Protein AF-A0A7Z8E051-F1 (afdb_monomer_lite)

InterPro domains:
  IPR011009 Protein kinase-like domain superfamily [SSF56112] (64-188)
  IPR054466 Kinase OspG, kinase domain [PF22303] (64-194)

Structure (mmCIF, N/CA/C/O backbone):
data_AF-A0A7Z8E051-F1
#
_entry.id   AF-A0A7Z8E051-F1
#
loop_
_atom_site.group_PDB
_atom_site.id
_atom_site.type_symbol
_atom_site.label_atom_id
_atom_site.label_alt_id
_atom_site.label_comp_id
_atom_site.label_asym_id
_atom_site.label_entity_id
_atom_site.label_seq_id
_atom_site.pdbx_PDB_ins_code
_atom_site.Cartn_x
_atom_site.Cartn_y
_atom_site.Cartn_z
_atom_site.occupancy
_atom_site.B_iso_or_equiv
_atom_site.auth_seq_id
_atom_site.auth_comp_id
_atom_site.auth_asym_id
_atom_site.auth_atom_id
_atom_site.pdbx_PDB_model_num
ATOM 1 N N . MET A 1 1 ? -39.087 7.980 -40.394 1.00 33.78 1 MET A N 1
ATOM 2 C CA . MET A 1 1 ? -40.072 6.931 -40.751 1.00 33.78 1 MET A CA 1
ATOM 3 C C . MET A 1 1 ? -39.734 5.679 -39.952 1.00 33.78 1 MET A C 1
ATOM 5 O O . MET A 1 1 ? -38.555 5.475 -39.698 1.00 33.78 1 MET A O 1
ATOM 9 N N . LEU A 1 2 ? -40.728 4.878 -39.557 1.00 32.09 2 LEU A N 1
ATOM 10 C CA . LEU A 1 2 ? -40.540 3.479 -39.127 1.00 32.09 2 LEU A CA 1
ATOM 11 C C . LEU A 1 2 ? -40.801 2.551 -40.331 1.00 32.09 2 LEU A C 1
ATOM 13 O O . LEU A 1 2 ? -41.377 3.022 -41.318 1.00 32.09 2 LEU A O 1
ATOM 17 N N . PRO A 1 3 ? -40.325 1.293 -40.301 1.00 40.03 3 PRO A N 1
ATOM 18 C CA . PRO A 1 3 ? -41.137 0.148 -39.824 1.00 40.03 3 PRO A CA 1
ATOM 19 C C . PRO A 1 3 ? -40.432 -0.621 -38.667 1.00 40.03 3 PRO A C 1
ATOM 21 O O . PRO A 1 3 ? -39.239 -0.411 -38.481 1.00 40.03 3 PRO A O 1
ATOM 24 N N . VAL A 1 4 ? -41.015 -1.415 -37.745 1.00 33.06 4 VAL A N 1
ATOM 25 C CA . VAL A 1 4 ? -42.114 -2.432 -37.697 1.00 33.06 4 VAL A CA 1
ATOM 26 C C . VAL A 1 4 ? -41.888 -3.669 -38.589 1.00 33.06 4 VAL A C 1
ATOM 28 O O . VAL A 1 4 ? -41.557 -3.507 -39.750 1.00 33.06 4 VAL A O 1
ATOM 31 N N . SER A 1 5 ? -42.069 -4.941 -38.214 1.00 33.56 5 SER A N 1
ATOM 32 C CA . SER A 1 5 ? -42.246 -5.689 -36.943 1.00 33.56 5 SER A CA 1
ATOM 33 C C . SER A 1 5 ? -41.833 -7.172 -37.262 1.00 33.56 5 SER A C 1
ATOM 35 O O . SER A 1 5 ? -41.229 -7.385 -38.310 1.00 33.56 5 SER A O 1
ATOM 37 N N . SER A 1 6 ? -42.005 -8.263 -36.495 1.00 32.22 6 SER A N 1
ATOM 38 C CA . SER A 1 6 ? -42.934 -8.614 -35.407 1.00 32.22 6 SER A CA 1
ATOM 39 C C . SER A 1 6 ? -42.402 -9.730 -34.484 1.00 32.22 6 SER A C 1
ATOM 41 O O . SER A 1 6 ? -41.475 -10.464 -34.808 1.00 32.22 6 SER A O 1
ATOM 43 N N . SER A 1 7 ? -43.079 -9.873 -33.347 1.00 31.14 7 SER A N 1
ATOM 44 C CA . SER A 1 7 ? -43.037 -10.935 -32.330 1.00 31.14 7 SER A CA 1
ATOM 45 C C . SER A 1 7 ? -43.571 -12.317 -32.752 1.00 31.14 7 SER A C 1
ATOM 47 O O . SER A 1 7 ? -44.500 -12.389 -33.555 1.00 31.14 7 SER A O 1
ATOM 49 N N . ALA A 1 8 ? -43.159 -13.374 -32.036 1.00 31.61 8 ALA A N 1
ATOM 50 C CA . ALA A 1 8 ? -43.989 -14.556 -31.751 1.00 31.61 8 ALA A CA 1
ATOM 51 C C . ALA A 1 8 ? -43.594 -15.207 -30.405 1.00 31.61 8 ALA A C 1
ATOM 53 O O . ALA A 1 8 ? -42.419 -15.223 -30.043 1.00 31.61 8 ALA A O 1
ATOM 54 N N . SER A 1 9 ? -44.565 -15.757 -29.669 1.00 32.09 9 SER A N 1
ATOM 55 C CA . SER A 1 9 ? -44.378 -16.460 -28.385 1.00 32.09 9 SER A CA 1
ATOM 56 C C . SER A 1 9 ? -45.093 -17.811 -28.411 1.00 32.09 9 SER A C 1
ATOM 58 O O . SER A 1 9 ? -46.068 -17.947 -29.144 1.00 32.09 9 SER A O 1
ATOM 60 N N . ASN A 1 10 ? -44.687 -18.773 -27.571 1.00 31.39 10 ASN A N 1
ATOM 61 C CA . ASN A 1 10 ? -45.589 -19.834 -27.101 1.00 31.39 10 ASN A CA 1
ATOM 62 C C . ASN A 1 10 ? -45.082 -20.538 -25.829 1.00 31.39 10 ASN A C 1
ATOM 64 O O . ASN A 1 10 ? -43.916 -20.908 -25.736 1.00 31.39 10 ASN A O 1
ATOM 68 N N . ASN A 1 11 ? -45.999 -20.760 -24.884 1.00 32.50 11 ASN A N 1
ATOM 69 C CA . ASN A 1 11 ? -45.881 -21.731 -23.787 1.00 32.50 11 ASN A CA 1
ATOM 70 C C . ASN A 1 11 ? -46.582 -23.036 -24.196 1.00 32.50 11 ASN A C 1
ATOM 72 O O . ASN A 1 11 ? -47.501 -22.976 -25.008 1.00 32.50 11 ASN A O 1
ATOM 76 N N . LEU A 1 12 ? -46.251 -24.172 -23.565 1.00 31.97 12 LEU A N 1
ATOM 77 C CA . LEU A 1 12 ? -47.189 -25.283 -23.307 1.00 31.97 12 LEU A CA 1
ATOM 78 C C . LEU A 1 12 ? -46.615 -26.286 -22.278 1.00 31.97 12 LEU A C 1
ATOM 80 O O . LEU A 1 12 ? -45.440 -26.216 -21.927 1.00 31.97 12 LEU A O 1
ATOM 84 N N . ASN A 1 13 ? -47.470 -27.162 -21.737 1.00 30.75 13 ASN A N 1
ATOM 85 C CA . ASN A 1 13 ? -47.263 -27.860 -20.456 1.00 30.75 13 ASN A CA 1
ATOM 86 C C . ASN A 1 13 ? -46.803 -29.334 -20.543 1.00 30.75 13 ASN A C 1
ATOM 88 O O . ASN A 1 13 ? -46.948 -30.001 -21.564 1.00 30.75 13 ASN A O 1
ATOM 92 N N . HIS A 1 14 ? -46.338 -29.845 -19.393 1.00 30.88 14 HIS A N 1
ATOM 93 C CA . HIS A 1 14 ? -46.171 -31.270 -19.051 1.00 30.88 14 HIS A CA 1
ATOM 94 C C . HIS A 1 14 ? -47.398 -32.151 -19.380 1.00 30.88 14 HIS A C 1
ATOM 96 O O . HIS A 1 14 ? -48.533 -31.670 -19.376 1.00 30.88 14 HIS A O 1
ATOM 102 N N . PRO A 1 15 ? -47.194 -33.480 -19.508 1.00 37.09 15 PRO A N 1
ATOM 103 C CA . PRO A 1 15 ? -47.619 -34.343 -18.392 1.00 37.09 15 PRO A CA 1
ATOM 104 C C . PRO A 1 15 ? -46.607 -35.434 -17.964 1.00 37.09 15 PRO A C 1
ATOM 106 O O . PRO A 1 15 ? -45.531 -35.604 -18.531 1.00 37.09 15 PRO A O 1
ATOM 109 N N . ILE A 1 16 ? -46.977 -36.147 -16.895 1.00 30.23 16 ILE A N 1
ATOM 110 C CA . ILE A 1 16 ? -46.209 -37.163 -16.148 1.00 30.23 16 ILE A CA 1
ATOM 111 C C . ILE A 1 16 ? -46.446 -38.574 -16.716 1.00 30.23 16 ILE A C 1
ATOM 113 O O . ILE A 1 16 ? -47.547 -38.866 -17.180 1.00 30.23 16 ILE A O 1
ATOM 117 N N . HIS A 1 17 ? -45.498 -39.503 -16.529 1.00 32.81 17 HIS A N 1
ATOM 118 C CA . HIS A 1 17 ? -45.837 -40.930 -16.423 1.00 32.81 17 HIS A CA 1
ATOM 119 C C . HIS A 1 17 ? -45.072 -41.643 -15.296 1.00 32.81 17 HIS A C 1
ATOM 121 O O . HIS A 1 17 ? -43.985 -41.220 -14.906 1.00 32.81 17 HIS A O 1
ATOM 127 N N . LYS A 1 18 ? -45.665 -42.706 -14.735 1.00 29.44 18 LYS A N 1
ATOM 128 C CA . LYS A 1 18 ? -45.155 -43.441 -13.561 1.00 29.44 18 LYS A CA 1
ATOM 129 C C . LYS A 1 18 ? -44.743 -44.881 -13.897 1.00 29.44 18 LYS A C 1
ATOM 131 O O . LYS A 1 18 ? -45.344 -45.501 -14.766 1.00 29.44 18 LYS A O 1
ATOM 136 N N . SER A 1 19 ? -43.798 -45.388 -13.093 1.00 28.81 19 SER A N 1
ATOM 137 C CA . SER A 1 19 ? -43.670 -46.767 -12.572 1.00 28.81 19 SER A CA 1
ATOM 138 C C . SER A 1 19 ? -43.784 -47.980 -13.510 1.00 28.81 19 SER A C 1
ATOM 140 O O . SER A 1 19 ? -44.852 -48.245 -14.058 1.00 28.81 19 SER A O 1
ATOM 142 N N . ASN A 1 20 ? -42.813 -48.898 -13.403 1.00 29.80 20 ASN A N 1
ATOM 143 C CA . ASN A 1 20 ? -43.142 -50.205 -12.815 1.00 29.80 20 ASN A CA 1
ATOM 144 C C . ASN A 1 20 ? -41.935 -50.952 -12.222 1.00 29.80 20 ASN A C 1
ATOM 146 O O . ASN A 1 20 ? -40.801 -50.759 -12.649 1.00 29.80 20 ASN A O 1
ATOM 150 N N . THR A 1 21 ? -42.211 -51.827 -11.254 1.00 29.17 21 THR A N 1
ATOM 151 C CA . THR A 1 21 ? -41.221 -52.654 -10.541 1.00 29.17 21 THR A CA 1
ATOM 152 C C . THR A 1 21 ? -41.407 -54.122 -10.922 1.00 29.17 21 THR A C 1
ATOM 154 O O . THR A 1 21 ? -42.538 -54.605 -10.924 1.00 29.17 21 THR A O 1
ATOM 157 N N . ARG A 1 22 ? -40.322 -54.875 -11.149 1.00 31.80 22 ARG A N 1
ATOM 158 C CA . ARG A 1 22 ? -40.333 -56.344 -11.034 1.00 31.80 22 ARG A CA 1
ATOM 159 C C . ARG A 1 22 ? -39.062 -56.860 -10.369 1.00 31.80 22 ARG A C 1
ATOM 161 O O . ARG A 1 22 ? -37.963 -56.436 -10.706 1.00 31.80 22 ARG A O 1
ATOM 168 N N . GLN A 1 23 ? -39.244 -57.785 -9.433 1.00 29.88 23 GLN A N 1
ATOM 169 C CA . GLN A 1 23 ? -38.174 -58.593 -8.852 1.00 29.88 23 GLN A CA 1
ATOM 170 C C . GLN A 1 23 ? -37.901 -59.810 -9.745 1.00 29.88 23 GLN A C 1
ATOM 172 O O . GLN A 1 23 ? -38.801 -60.306 -10.422 1.00 29.88 23 GLN A O 1
ATOM 177 N N . GLY A 1 24 ? -36.676 -60.324 -9.681 1.00 30.27 24 GLY A N 1
ATO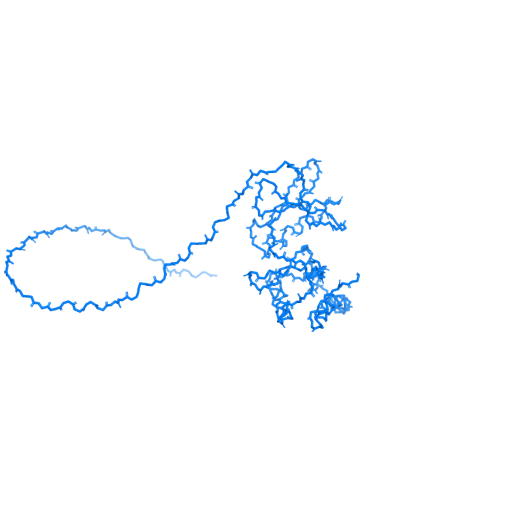M 178 C CA . GLY A 1 24 ? -36.292 -61.632 -10.198 1.00 30.27 24 GLY A CA 1
ATOM 179 C C . GLY A 1 24 ? -35.158 -62.178 -9.337 1.00 30.27 24 GLY A C 1
ATOM 180 O O . GLY A 1 24 ? -34.200 -61.461 -9.065 1.00 30.27 24 GLY A O 1
ATOM 181 N N . VAL A 1 25 ? -35.294 -63.415 -8.865 1.00 28.94 25 VAL A N 1
ATOM 182 C CA . VAL A 1 25 ? -34.316 -64.100 -8.009 1.00 28.94 25 VAL A CA 1
ATOM 183 C C . VAL A 1 25 ? -34.151 -65.514 -8.543 1.00 28.94 25 VAL A C 1
ATOM 185 O O . VAL A 1 25 ? -35.166 -66.176 -8.741 1.00 28.94 25 VAL A O 1
ATOM 188 N N . LEU A 1 26 ? -32.906 -65.966 -8.735 1.00 29.23 26 LEU A N 1
ATOM 189 C CA . LEU A 1 26 ? -32.418 -67.307 -8.374 1.00 29.23 26 LEU A CA 1
ATOM 190 C C . LEU A 1 26 ? -30.904 -67.448 -8.646 1.00 29.23 26 LEU A C 1
ATOM 192 O O . LEU A 1 26 ? -30.269 -66.541 -9.179 1.00 29.23 26 LEU A O 1
ATOM 196 N N . GLN A 1 27 ? -30.343 -68.555 -8.158 1.00 27.19 27 GLN A N 1
ATOM 197 C CA . GLN A 1 27 ? -28.912 -68.898 -8.068 1.00 27.19 27 GLN A CA 1
ATOM 198 C C . GLN A 1 27 ? -28.336 -69.337 -9.453 1.00 27.19 27 GLN A C 1
ATOM 200 O O . GLN A 1 27 ? -29.088 -69.397 -10.420 1.00 27.19 27 GLN A O 1
ATOM 205 N N . ALA A 1 28 ? -27.045 -69.649 -9.658 1.00 29.27 28 ALA A N 1
ATOM 206 C CA . ALA A 1 28 ? -25.981 -70.021 -8.715 1.00 29.27 28 ALA A CA 1
ATOM 207 C C . ALA A 1 28 ? -24.545 -69.755 -9.240 1.00 29.27 28 ALA A C 1
ATOM 209 O O . ALA A 1 28 ? -24.353 -69.597 -10.438 1.00 29.27 28 ALA A O 1
ATOM 210 N N . GLU A 1 29 ? -23.589 -69.788 -8.298 1.00 27.47 29 GLU A N 1
ATOM 211 C CA . GLU A 1 29 ? -22.162 -70.194 -8.376 1.00 27.47 29 GLU A CA 1
ATOM 212 C C . GLU A 1 29 ? -21.203 -69.688 -9.483 1.00 27.47 29 GLU A C 1
ATOM 214 O O . GLU A 1 29 ? -21.522 -69.567 -10.660 1.00 27.47 29 GLU A O 1
ATOM 219 N N . GLY A 1 30 ? -19.941 -69.450 -9.083 1.00 30.61 30 GLY A N 1
ATOM 220 C CA . GLY A 1 30 ? -18.855 -69.068 -9.995 1.00 30.61 30 GLY A CA 1
ATOM 221 C C . GLY A 1 30 ? -17.693 -68.325 -9.325 1.00 30.61 30 GLY A C 1
ATOM 222 O O . GLY A 1 30 ? -17.468 -67.150 -9.614 1.00 30.61 30 GLY A O 1
ATOM 223 N N . GLU A 1 31 ? -16.934 -68.978 -8.440 1.00 40.56 31 GLU A N 1
ATOM 224 C CA . GLU A 1 31 ? -15.737 -68.371 -7.834 1.00 40.56 31 GLU A CA 1
ATOM 225 C C . GLU A 1 31 ? -14.614 -68.153 -8.865 1.00 40.56 31 GLU A C 1
ATOM 227 O O . GLU A 1 31 ? -13.980 -69.110 -9.313 1.00 40.56 31 GLU A O 1
ATOM 232 N N . LYS A 1 32 ? -14.305 -66.891 -9.200 1.00 36.97 32 LYS A N 1
ATOM 233 C CA . LYS A 1 32 ? -13.028 -66.495 -9.826 1.00 36.97 32 LYS A CA 1
ATOM 234 C C . LYS A 1 32 ? -12.488 -65.186 -9.244 1.00 36.97 32 LYS A C 1
ATOM 236 O O . LYS A 1 32 ? -13.234 -64.345 -8.749 1.00 36.97 32 LYS A O 1
ATOM 241 N N . ALA A 1 33 ? -11.160 -65.068 -9.266 1.00 33.16 33 ALA A N 1
ATOM 242 C CA . ALA A 1 33 ? -10.381 -64.109 -8.487 1.00 33.16 33 ALA A CA 1
ATOM 243 C C . ALA A 1 33 ? -10.771 -62.632 -8.692 1.00 33.16 33 ALA A C 1
ATOM 245 O O . ALA A 1 33 ? -10.882 -62.144 -9.817 1.00 33.16 33 ALA A O 1
ATOM 246 N N . ARG A 1 34 ? -10.876 -61.891 -7.580 1.00 30.52 34 ARG A N 1
ATOM 247 C CA . ARG A 1 34 ? -11.001 -60.428 -7.572 1.00 30.52 34 ARG A CA 1
ATOM 248 C C . ARG A 1 34 ? -9.624 -59.761 -7.607 1.00 30.52 34 ARG A C 1
ATOM 250 O O . ARG A 1 34 ? -9.082 -59.415 -6.560 1.00 30.52 34 ARG A O 1
ATOM 257 N N . THR A 1 35 ? -9.095 -59.503 -8.799 1.00 31.69 35 THR A N 1
ATOM 258 C CA . THR A 1 35 ? -8.025 -58.505 -8.963 1.00 31.69 35 THR A CA 1
ATOM 259 C C . THR A 1 35 ? -8.656 -57.115 -8.969 1.00 31.69 35 THR A C 1
ATOM 261 O O . THR A 1 35 ? -9.073 -56.621 -10.014 1.00 31.69 35 THR A O 1
ATOM 264 N N . ILE A 1 36 ? -8.771 -56.491 -7.795 1.00 32.78 36 ILE A N 1
ATOM 265 C CA . ILE A 1 36 ? -9.168 -55.082 -7.698 1.00 32.78 36 ILE A CA 1
ATOM 266 C C . ILE A 1 36 ? -7.919 -54.237 -7.954 1.00 32.78 36 ILE A C 1
ATOM 268 O O . ILE A 1 36 ? -6.993 -54.227 -7.147 1.00 32.78 36 ILE A O 1
ATOM 272 N N . VAL A 1 37 ? -7.901 -53.529 -9.082 1.00 34.12 37 VAL A N 1
ATOM 273 C CA . VAL A 1 37 ? -6.969 -52.416 -9.291 1.00 34.12 37 VAL A CA 1
ATOM 274 C C . VAL A 1 37 ? -7.324 -51.287 -8.327 1.00 34.12 37 VAL A C 1
ATOM 276 O O . VAL A 1 37 ? -8.466 -50.826 -8.3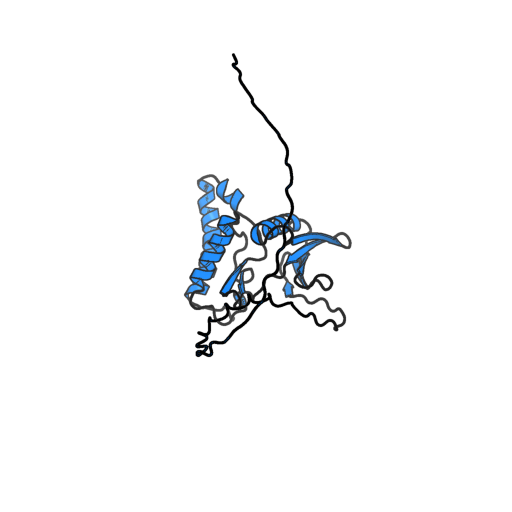00 1.00 34.12 37 VAL A O 1
ATOM 279 N N . ASN A 1 38 ? -6.345 -50.828 -7.547 1.00 33.75 38 ASN A N 1
ATOM 280 C CA . ASN A 1 38 ? -6.491 -49.593 -6.787 1.00 33.75 38 ASN A CA 1
ATOM 281 C C . ASN A 1 38 ? -6.637 -48.437 -7.782 1.00 33.75 38 ASN A C 1
ATOM 283 O O . ASN A 1 38 ? -5.718 -48.156 -8.546 1.00 33.75 38 ASN A O 1
ATOM 287 N N . VAL A 1 39 ? -7.795 -47.779 -7.772 1.00 34.00 39 VAL A N 1
ATOM 288 C CA . VAL A 1 39 ? -7.965 -46.471 -8.406 1.00 34.00 39 VAL A CA 1
ATOM 289 C C . VAL A 1 39 ? -7.627 -45.436 -7.345 1.00 34.00 39 VAL A C 1
ATOM 291 O O . VAL A 1 39 ? -8.322 -45.354 -6.329 1.00 34.00 39 VAL A O 1
ATOM 294 N N . ASP A 1 40 ? -6.553 -44.679 -7.558 1.00 34.97 40 ASP A N 1
ATOM 295 C CA . ASP A 1 40 ? -6.109 -43.668 -6.604 1.00 34.97 40 ASP A CA 1
ATOM 296 C C . ASP A 1 40 ? -7.208 -42.630 -6.356 1.00 34.97 40 ASP A C 1
ATOM 298 O O . ASP A 1 40 ? -7.739 -41.994 -7.272 1.00 34.97 40 ASP A O 1
ATOM 302 N N . VAL A 1 41 ? -7.576 -42.473 -5.084 1.00 39.66 41 VAL A N 1
ATOM 303 C CA . VAL A 1 41 ? -8.622 -41.538 -4.673 1.00 39.66 41 VAL A CA 1
ATOM 304 C C . VAL A 1 41 ? -8.089 -40.120 -4.836 1.00 39.66 41 VAL A C 1
ATOM 306 O O . VAL A 1 41 ? -7.161 -39.719 -4.134 1.00 39.66 41 VAL A O 1
ATOM 309 N N . ALA A 1 42 ? -8.705 -39.359 -5.744 1.00 38.75 42 ALA A N 1
ATOM 310 C CA . ALA A 1 42 ? -8.352 -37.968 -6.007 1.00 38.75 42 ALA A CA 1
ATOM 311 C C . ALA A 1 42 ? -8.245 -37.152 -4.699 1.00 38.75 42 ALA A C 1
ATOM 313 O O . ALA A 1 42 ? -9.082 -37.318 -3.799 1.00 38.75 42 ALA A O 1
ATOM 314 N N . PRO A 1 43 ? -7.235 -36.270 -4.567 1.00 38.78 43 PRO A N 1
ATOM 315 C CA . PRO A 1 43 ? -6.970 -35.570 -3.318 1.00 38.78 43 PRO A CA 1
ATOM 316 C C . PRO A 1 43 ? -8.179 -34.726 -2.908 1.00 38.78 43 PRO A C 1
ATOM 318 O O . PRO A 1 43 ? -8.671 -33.891 -3.670 1.00 38.78 43 PRO A O 1
ATOM 321 N N . LYS A 1 44 ? -8.658 -34.939 -1.677 1.00 41.81 44 LYS A N 1
ATOM 322 C CA . LYS A 1 44 ? -9.736 -34.134 -1.089 1.00 41.81 44 LYS A CA 1
ATOM 323 C C . LYS A 1 44 ? -9.323 -32.665 -1.121 1.00 41.81 44 LYS A C 1
ATOM 325 O O . LYS A 1 44 ? -8.274 -32.322 -0.584 1.00 41.81 44 LYS A O 1
ATOM 330 N N . ALA A 1 45 ? -10.167 -31.809 -1.696 1.00 37.38 45 ALA A N 1
ATOM 331 C CA . ALA A 1 45 ? -9.932 -30.370 -1.715 1.00 37.38 45 ALA A CA 1
ATOM 332 C C . ALA A 1 45 ? -9.670 -29.856 -0.288 1.00 37.38 45 ALA A C 1
ATOM 334 O O . ALA A 1 45 ? -10.514 -30.011 0.603 1.00 37.38 45 ALA A O 1
ATOM 335 N N . ASN A 1 46 ? -8.487 -29.275 -0.074 1.00 39.31 46 ASN A N 1
ATOM 336 C CA . ASN A 1 46 ? -8.063 -28.803 1.238 1.00 39.31 46 ASN A CA 1
ATOM 337 C C . ASN A 1 46 ? -9.040 -27.736 1.744 1.00 39.31 46 ASN A C 1
ATOM 339 O O . ASN A 1 46 ? -9.220 -26.689 1.120 1.00 39.31 46 ASN A O 1
ATOM 343 N N . LYS A 1 47 ? -9.671 -27.990 2.897 1.00 48.47 47 LYS A N 1
ATOM 344 C CA . LYS A 1 47 ? -10.458 -26.960 3.580 1.00 48.47 47 LYS A CA 1
ATOM 345 C C . LYS A 1 47 ? -9.507 -25.830 3.971 1.00 48.47 47 LYS A C 1
ATOM 347 O O . LYS A 1 47 ? -8.525 -26.088 4.663 1.00 48.47 47 LYS A O 1
ATOM 352 N N . ARG A 1 48 ? -9.811 -24.602 3.533 1.00 45.34 48 ARG A N 1
ATOM 353 C CA . ARG A 1 48 ? -9.052 -23.393 3.894 1.00 45.34 48 ARG A CA 1
ATOM 354 C C . ARG A 1 48 ? -8.844 -23.350 5.419 1.00 45.34 48 ARG A C 1
ATOM 356 O O . ARG A 1 48 ? -9.802 -23.652 6.143 1.00 45.34 48 ARG A O 1
ATOM 363 N N . PRO A 1 49 ? -7.642 -22.999 5.914 1.00 36.12 49 PRO A N 1
ATOM 364 C CA . PRO A 1 49 ? -7.386 -22.940 7.346 1.00 36.12 49 PRO A CA 1
ATOM 365 C C . PRO A 1 49 ? -8.342 -21.938 8.000 1.00 36.12 49 PRO A C 1
ATOM 367 O O . PRO A 1 49 ? -8.483 -20.805 7.546 1.00 36.12 49 PRO A O 1
ATOM 370 N N . ARG A 1 50 ? -9.023 -22.365 9.067 1.00 40.38 50 ARG A N 1
ATOM 371 C CA . ARG A 1 50 ? -9.797 -21.458 9.918 1.00 40.38 50 ARG A CA 1
ATOM 372 C C . ARG A 1 50 ? -8.867 -20.898 10.984 1.00 40.38 50 ARG A C 1
ATOM 374 O O . ARG A 1 50 ? -8.346 -21.666 11.789 1.00 40.38 50 ARG A O 1
ATOM 381 N N . LEU A 1 51 ? -8.696 -19.579 10.989 1.00 34.66 51 LEU A N 1
ATOM 382 C CA . LEU A 1 51 ? -8.029 -18.853 12.067 1.00 34.66 51 LEU A CA 1
ATOM 383 C C . LEU A 1 51 ? -8.746 -19.147 13.392 1.00 34.66 51 LEU A C 1
ATOM 385 O O . LEU A 1 51 ? -9.919 -18.814 13.562 1.00 34.66 51 LEU A O 1
ATOM 389 N N . LEU A 1 52 ? -8.043 -19.797 14.319 1.00 38.09 52 LEU A N 1
ATOM 390 C CA . LEU A 1 52 ? -8.497 -19.983 15.694 1.00 38.09 52 LEU A CA 1
ATOM 391 C C . LEU A 1 52 ? -7.987 -18.805 16.521 1.00 38.09 52 LEU A C 1
ATOM 393 O O . LEU A 1 52 ? -6.818 -18.766 16.901 1.00 38.09 52 LEU A O 1
ATOM 397 N N . LEU A 1 53 ? -8.864 -17.837 16.782 1.00 36.62 53 LEU A N 1
ATOM 398 C CA . LEU A 1 53 ? -8.555 -16.744 17.695 1.00 36.62 53 LEU A CA 1
ATOM 399 C C . LEU A 1 53 ? -8.456 -17.244 19.140 1.00 36.62 53 LEU A C 1
ATOM 401 O O . LEU A 1 53 ? -9.330 -17.964 19.619 1.00 36.62 53 LEU A O 1
ATOM 405 N N . ASN A 1 54 ? -7.424 -16.785 19.847 1.00 36.12 54 ASN A N 1
ATOM 406 C CA . ASN A 1 54 ? -7.256 -16.994 21.280 1.00 36.12 54 ASN A CA 1
ATOM 407 C C . ASN A 1 54 ? -7.449 -15.655 22.015 1.00 36.12 54 ASN A C 1
ATOM 409 O O . ASN A 1 54 ? -6.580 -14.785 21.959 1.00 36.12 54 ASN A O 1
ATOM 413 N N . LEU A 1 55 ? -8.605 -15.465 22.659 1.00 44.66 55 LEU A N 1
ATOM 414 C CA . LEU A 1 55 ? -8.952 -14.227 23.366 1.00 44.66 55 LEU A CA 1
ATOM 415 C C . LEU A 1 55 ? -8.594 -14.315 24.856 1.00 44.66 55 LEU A C 1
ATOM 417 O O . LEU A 1 55 ? -9.402 -14.789 25.651 1.00 44.66 55 LEU A O 1
ATOM 421 N N . SER A 1 56 ? -7.452 -13.744 25.252 1.00 41.88 56 SER A N 1
ATOM 422 C CA . SER A 1 56 ? -7.290 -13.168 26.600 1.00 41.88 56 SER A CA 1
ATOM 423 C C . SER A 1 56 ? -6.054 -12.263 26.725 1.00 41.88 56 SER A C 1
ATOM 425 O O . SER A 1 56 ? -4.956 -12.738 27.008 1.00 41.88 56 SER A O 1
ATOM 427 N N . ALA A 1 57 ? -6.238 -10.946 26.585 1.00 40.66 57 ALA A N 1
ATOM 428 C CA . ALA A 1 57 ? -5.312 -9.926 27.092 1.00 40.66 57 ALA A CA 1
ATOM 429 C C . ALA A 1 57 ? -6.048 -8.587 27.279 1.00 40.66 57 ALA A C 1
ATOM 431 O O . ALA A 1 57 ? -6.860 -8.200 26.440 1.00 40.66 57 ALA A O 1
ATOM 432 N N . ALA A 1 58 ? -5.773 -7.866 28.369 1.00 41.47 58 ALA A N 1
ATOM 433 C CA . ALA A 1 58 ? -6.491 -6.637 28.706 1.00 41.47 58 ALA A CA 1
ATOM 434 C C . ALA A 1 58 ? -6.000 -5.412 27.905 1.00 41.47 58 ALA A C 1
ATOM 436 O O . ALA A 1 58 ? -5.126 -4.663 28.337 1.00 41.47 58 ALA A O 1
ATOM 437 N N . SER A 1 59 ? -6.627 -5.195 26.750 1.00 46.53 59 SER A N 1
ATOM 438 C CA . SER A 1 59 ? -7.039 -3.886 26.215 1.00 46.53 59 SER A CA 1
ATOM 439 C C . SER A 1 59 ? -6.031 -2.738 26.039 1.00 46.53 59 SER A C 1
ATOM 441 O O . SER A 1 59 ? -6.475 -1.633 25.714 1.00 46.53 59 SER A O 1
ATOM 443 N N . ARG A 1 60 ? -4.708 -2.948 26.095 1.00 55.91 60 ARG A N 1
ATOM 444 C CA . ARG A 1 60 ? -3.777 -2.008 25.434 1.00 55.91 60 ARG A CA 1
ATOM 445 C C . ARG A 1 60 ? -4.123 -1.937 23.944 1.00 55.91 60 ARG A C 1
ATOM 447 O O . ARG A 1 60 ? -4.449 -2.954 23.334 1.00 55.91 60 ARG A O 1
ATOM 454 N N . GLU A 1 61 ? -4.141 -0.740 23.366 1.00 66.81 61 GLU A N 1
ATOM 455 C CA . GLU A 1 61 ? -4.219 -0.603 21.909 1.00 66.81 61 GLU A CA 1
ATOM 456 C C . GLU A 1 61 ? -2.877 -1.012 21.308 1.00 66.81 61 GLU A C 1
ATOM 458 O O . GLU A 1 61 ? -1.825 -0.554 21.750 1.00 66.81 61 GLU A O 1
ATOM 463 N N . ILE A 1 62 ? -2.917 -1.931 20.345 1.00 80.50 62 ILE A N 1
ATOM 464 C CA . ILE A 1 62 ? -1.722 -2.409 19.656 1.00 80.50 62 ILE A CA 1
ATOM 465 C C . ILE A 1 62 ? -1.544 -1.503 18.443 1.00 80.50 62 ILE A C 1
ATOM 467 O O . ILE A 1 62 ? -2.158 -1.745 17.403 1.00 80.50 62 ILE A O 1
ATOM 471 N N . SER A 1 63 ? -0.756 -0.439 18.607 1.00 85.94 63 SER A N 1
ATOM 472 C CA . SER A 1 63 ? -0.232 0.318 17.468 1.00 85.94 63 SER A CA 1
ATOM 473 C C . SER A 1 63 ? 0.678 -0.594 16.642 1.00 85.94 63 SER A C 1
ATOM 475 O O . SER A 1 63 ? 1.446 -1.386 17.196 1.00 85.94 63 SER A O 1
ATOM 477 N N . ILE A 1 64 ? 0.548 -0.506 15.322 1.00 85.56 64 ILE A N 1
ATOM 478 C CA . ILE A 1 64 ? 1.345 -1.247 14.333 1.00 85.56 64 ILE A CA 1
ATOM 479 C C . ILE A 1 64 ? 2.109 -0.313 13.382 1.00 85.56 64 ILE A C 1
ATOM 481 O O . ILE A 1 64 ? 3.101 -0.724 12.778 1.00 85.56 64 ILE A O 1
ATOM 485 N N . GLY A 1 65 ? 1.674 0.945 13.295 1.00 81.69 65 GLY A N 1
ATOM 486 C CA . GLY A 1 65 ? 2.283 2.015 12.516 1.00 81.69 65 GLY A CA 1
ATOM 487 C C . GLY A 1 65 ? 1.931 3.383 13.103 1.00 81.69 65 GLY A C 1
ATOM 488 O O . GLY A 1 65 ? 0.957 3.520 13.845 1.00 81.69 65 GLY A O 1
ATOM 489 N N . SER A 1 66 ? 2.753 4.373 12.777 1.00 82.56 66 SER A N 1
ATOM 490 C CA . SER A 1 66 ? 2.612 5.784 13.139 1.00 82.56 66 SER A CA 1
ATOM 491 C C . SER A 1 66 ? 3.329 6.587 12.055 1.00 82.56 66 SER A C 1
ATOM 493 O O . SER A 1 66 ? 4.438 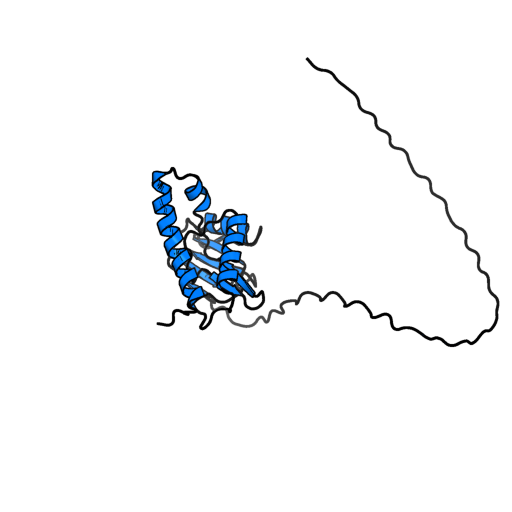6.211 11.665 1.00 82.56 66 SER A O 1
ATOM 495 N N . GLY A 1 67 ? 2.681 7.623 11.531 1.00 80.00 67 GLY A N 1
ATOM 496 C CA . GLY A 1 67 ? 3.171 8.457 10.436 1.00 80.00 67 GLY A CA 1
ATOM 497 C C . GLY A 1 67 ? 2.747 9.915 10.612 1.00 80.00 67 GLY A C 1
ATOM 498 O O . GLY A 1 67 ? 2.231 10.290 11.663 1.00 80.00 67 GLY A O 1
ATOM 499 N N . LEU A 1 68 ? 2.972 10.743 9.588 1.00 78.31 68 LEU A N 1
ATOM 500 C CA . LEU A 1 68 ? 2.629 12.171 9.639 1.00 78.31 68 LEU A CA 1
ATOM 501 C C . LEU A 1 68 ? 1.112 12.408 9.647 1.00 78.31 68 LEU A C 1
ATOM 503 O O . LEU A 1 68 ? 0.636 13.234 10.418 1.00 78.31 68 LEU A O 1
ATOM 507 N N . GLU A 1 69 ? 0.362 11.644 8.849 1.00 82.38 69 GLU A N 1
ATOM 508 C CA . GLU A 1 69 ? -1.090 11.821 8.729 1.00 82.38 69 GLU A CA 1
ATOM 509 C C . GLU A 1 69 ? -1.895 11.080 9.802 1.00 82.38 69 GLU A C 1
ATOM 511 O O . GLU A 1 69 ? -3.068 11.391 10.010 1.00 82.38 69 GLU A O 1
ATOM 516 N N . GLY A 1 70 ? -1.309 10.100 10.505 1.00 85.75 70 GLY A N 1
ATOM 517 C CA . GLY A 1 70 ? -2.039 9.334 11.514 1.00 85.75 70 GLY A CA 1
ATOM 518 C C . GLY A 1 70 ? -1.325 8.132 12.131 1.00 85.75 70 GLY A C 1
ATOM 519 O O . GLY A 1 70 ? -0.231 7.729 11.737 1.00 85.75 70 GLY A O 1
ATOM 520 N N . ASP A 1 71 ? -2.007 7.523 13.101 1.00 91.12 71 ASP A N 1
ATOM 521 C CA . ASP A 1 71 ? -1.564 6.342 13.847 1.00 91.12 71 ASP A CA 1
ATOM 522 C C . ASP A 1 71 ? -2.448 5.127 13.539 1.00 91.12 71 ASP A C 1
ATOM 524 O O . ASP A 1 71 ? -3.677 5.224 13.550 1.00 91.12 71 ASP A O 1
ATOM 528 N N . VAL A 1 72 ? -1.843 3.960 13.301 1.00 93.00 72 VAL A N 1
ATOM 529 C CA . VAL A 1 72 ? -2.557 2.735 12.902 1.00 93.00 72 VAL A CA 1
ATOM 530 C C . VAL A 1 72 ? -2.554 1.711 14.035 1.00 93.00 72 VAL A C 1
ATOM 532 O O . VAL A 1 72 ? -1.497 1.341 14.553 1.00 93.00 72 VAL A O 1
ATOM 535 N N . PHE A 1 73 ? -3.738 1.209 14.390 1.00 94.06 73 PHE A N 1
ATOM 536 C CA . PHE A 1 73 ? -3.963 0.273 15.496 1.00 94.06 73 PHE A CA 1
ATOM 537 C C . PHE A 1 73 ? -4.728 -0.977 15.046 1.00 94.06 73 PHE A C 1
ATOM 539 O O . PHE A 1 73 ? -5.557 -0.914 14.146 1.00 94.06 73 PHE A O 1
ATOM 546 N N . LYS A 1 74 ? -4.529 -2.113 15.721 1.00 94.06 74 LYS A N 1
ATOM 547 C CA . LYS A 1 74 ? -5.382 -3.309 15.565 1.00 94.06 74 LYS A CA 1
ATOM 548 C C . LYS A 1 74 ? -6.822 -3.029 16.012 1.00 94.06 74 LYS A C 1
ATOM 550 O O . LYS A 1 74 ? -7.019 -2.576 17.143 1.00 94.06 74 LYS A O 1
ATOM 555 N N . ASP A 1 75 ? -7.821 -3.391 15.202 1.00 92.81 75 ASP A N 1
ATOM 556 C CA . ASP A 1 75 ? -9.208 -3.427 15.676 1.00 92.81 75 ASP A CA 1
ATOM 557 C C . ASP A 1 75 ? -9.397 -4.643 16.606 1.00 92.81 75 ASP A C 1
ATOM 559 O O . ASP A 1 75 ? -9.181 -5.797 16.232 1.00 92.81 75 ASP A O 1
ATOM 563 N N . LYS A 1 76 ? -9.776 -4.378 17.861 1.00 88.88 76 LYS A N 1
ATOM 564 C CA . LYS A 1 76 ? -10.003 -5.405 18.895 1.00 88.88 76 LYS A CA 1
ATOM 565 C C . LYS A 1 76 ? -11.330 -6.148 18.709 1.00 88.88 76 LYS A C 1
ATOM 567 O O . LYS A 1 76 ? -11.476 -7.256 19.218 1.00 88.88 76 LYS A O 1
ATOM 572 N N . ASN A 1 77 ? -12.285 -5.524 18.024 1.00 89.62 77 ASN A N 1
ATOM 573 C CA . ASN A 1 77 ? -13.639 -6.024 17.803 1.00 89.62 77 ASN A CA 1
ATOM 574 C C . ASN A 1 77 ? -13.755 -6.747 16.453 1.00 89.62 77 ASN A C 1
ATOM 576 O O . ASN A 1 77 ? -14.549 -7.678 16.334 1.00 89.62 77 ASN A O 1
ATOM 580 N N . ASN A 1 78 ? -12.939 -6.353 15.468 1.00 90.50 78 ASN A N 1
ATOM 581 C CA . ASN A 1 78 ? -12.925 -6.906 14.111 1.00 90.50 78 ASN A CA 1
ATOM 582 C C . ASN A 1 78 ? -11.550 -7.528 13.775 1.00 90.50 78 ASN A C 1
ATOM 584 O O . ASN A 1 78 ? -10.699 -6.869 13.178 1.00 90.50 78 ASN A O 1
ATOM 588 N N . PRO A 1 79 ? -11.294 -8.795 14.151 1.00 91.50 79 PRO A N 1
ATOM 589 C CA . PRO A 1 79 ? -10.027 -9.464 13.862 1.00 91.50 79 PRO A CA 1
ATOM 590 C C . PRO A 1 79 ? -9.709 -9.525 12.365 1.00 91.50 79 PRO A C 1
ATOM 592 O O . PRO A 1 79 ? -10.545 -9.948 11.570 1.00 91.50 79 PRO A O 1
ATOM 595 N N . GLY A 1 80 ? -8.480 -9.157 11.997 1.00 92.38 80 GLY A N 1
ATOM 596 C CA . GLY A 1 80 ? -8.069 -9.011 10.596 1.00 92.38 80 GLY A CA 1
ATOM 597 C C . GLY A 1 80 ? -8.370 -7.632 10.001 1.00 92.38 80 GLY A C 1
ATOM 598 O O . GLY A 1 80 ? -8.163 -7.447 8.807 1.00 92.38 80 GLY A O 1
ATOM 599 N N . PHE A 1 81 ? -8.819 -6.671 10.815 1.00 95.81 81 PHE A N 1
ATOM 600 C CA . PHE A 1 81 ? -8.898 -5.255 10.463 1.00 95.81 81 PHE A CA 1
ATOM 601 C C . PHE A 1 81 ? -8.002 -4.397 11.366 1.00 95.81 81 PHE A C 1
ATOM 603 O O . PHE A 1 81 ? -7.672 -4.743 12.508 1.00 95.81 81 PHE A O 1
ATOM 610 N N . VAL A 1 82 ? -7.639 -3.235 10.841 1.00 96.19 82 VAL A N 1
ATOM 611 C CA . VAL A 1 82 ? -6.883 -2.176 11.508 1.00 96.19 82 VAL A CA 1
ATOM 612 C C . VAL A 1 82 ? -7.649 -0.860 11.390 1.00 96.19 82 VAL A C 1
ATOM 614 O O . VAL A 1 82 ? -8.492 -0.702 10.510 1.00 96.19 82 VAL A O 1
ATOM 617 N N . ILE A 1 83 ? -7.379 0.079 12.291 1.00 95.25 83 ILE A N 1
ATOM 618 C CA . ILE A 1 83 ? -7.961 1.422 12.305 1.00 95.25 83 ILE A CA 1
ATOM 619 C C . ILE A 1 83 ? -6.818 2.428 12.185 1.00 95.25 83 ILE A C 1
ATOM 621 O O . ILE A 1 83 ? -5.983 2.510 13.090 1.00 95.25 83 ILE A O 1
ATOM 625 N N . LYS A 1 84 ? -6.800 3.207 11.099 1.00 94.19 84 LYS A N 1
ATOM 626 C CA . LYS A 1 84 ? -5.977 4.416 10.961 1.00 94.19 84 LYS A CA 1
ATOM 627 C C . LYS A 1 84 ? -6.732 5.579 11.599 1.00 94.19 84 LYS A C 1
ATOM 629 O O . LYS A 1 84 ? -7.876 5.873 11.238 1.00 94.19 84 LYS A O 1
ATOM 634 N N . ARG A 1 85 ? -6.109 6.204 12.599 1.00 92.38 85 ARG A N 1
ATOM 635 C CA . ARG A 1 85 ? -6.597 7.414 13.257 1.00 92.38 85 ARG A CA 1
ATOM 636 C C . ARG A 1 85 ? -5.800 8.609 12.770 1.00 92.38 85 ARG A C 1
ATOM 638 O O . ARG A 1 85 ? -4.644 8.772 13.151 1.00 92.38 85 ARG A O 1
ATOM 645 N N . TYR A 1 86 ? -6.438 9.430 11.950 1.00 88.81 86 TYR A N 1
ATOM 646 C CA . TYR A 1 86 ? -5.804 10.596 11.361 1.00 88.81 86 TYR A CA 1
ATOM 647 C C . TYR A 1 86 ? -5.603 11.722 12.382 1.00 88.81 86 TYR A C 1
ATOM 649 O O . TYR A 1 86 ? -6.331 11.841 13.379 1.00 88.81 86 TYR A O 1
ATOM 657 N N . HIS A 1 87 ? -4.595 12.555 12.139 1.00 84.12 87 HIS A N 1
ATOM 658 C CA . HIS A 1 87 ? -4.355 13.778 12.910 1.00 84.12 87 HIS A CA 1
ATOM 659 C C . HIS A 1 87 ? -5.220 14.938 12.380 1.00 84.12 87 HIS A C 1
ATOM 661 O O . HIS A 1 87 ? -5.712 15.744 13.174 1.00 84.12 87 HIS A O 1
ATOM 667 N N . THR A 1 88 ? -5.476 14.946 11.070 1.00 74.06 88 THR A N 1
ATOM 668 C CA . THR A 1 88 ? -6.400 15.795 10.287 1.00 74.06 88 THR A CA 1
ATOM 669 C C . THR A 1 88 ? -7.651 14.995 9.868 1.00 74.06 88 THR A C 1
ATOM 671 O O . THR A 1 88 ? -7.746 13.811 10.170 1.00 74.06 88 THR A O 1
ATOM 674 N N . SER A 1 89 ? -8.676 15.607 9.260 1.00 66.38 89 SER A N 1
ATOM 675 C CA . SER A 1 89 ? -9.974 14.934 9.013 1.00 66.38 89 SER A CA 1
ATOM 676 C C . SER A 1 89 ? -10.248 14.478 7.578 1.00 66.38 89 SER A C 1
ATOM 678 O O . SER A 1 89 ? -11.206 13.725 7.379 1.00 66.38 89 SER A O 1
ATOM 680 N N . ASP A 1 90 ? -9.472 14.947 6.601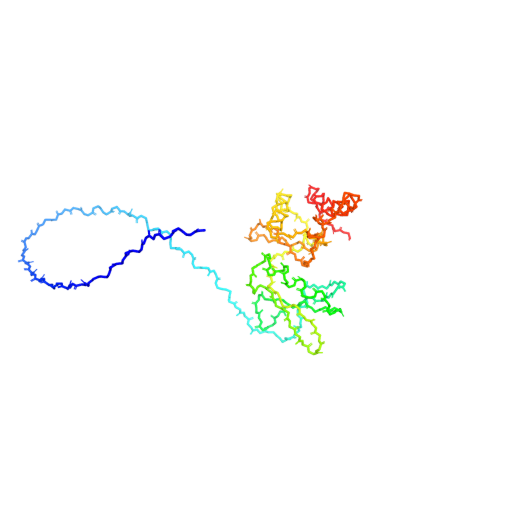 1.00 69.31 90 ASP A N 1
ATOM 681 C CA . ASP A 1 90 ? -10.017 15.192 5.258 1.00 69.31 90 ASP A CA 1
ATOM 682 C C . ASP A 1 90 ? -9.691 14.075 4.245 1.00 69.31 90 ASP A C 1
ATOM 684 O O . ASP A 1 90 ? -10.550 13.711 3.442 1.00 69.31 90 ASP A O 1
ATOM 688 N N . ASP A 1 91 ? -8.510 13.455 4.331 1.00 76.62 91 ASP A N 1
ATOM 689 C CA . ASP A 1 91 ? -8.015 12.497 3.322 1.00 76.62 91 ASP A CA 1
ATOM 690 C C . ASP A 1 91 ? -8.584 11.070 3.466 1.00 76.62 91 ASP A C 1
ATOM 692 O O . ASP A 1 91 ? -8.505 10.249 2.548 1.00 76.62 91 ASP A O 1
ATOM 696 N N . ALA A 1 92 ? -9.229 10.776 4.601 1.00 88.94 92 ALA A N 1
ATOM 697 C CA . ALA A 1 92 ? -9.768 9.454 4.933 1.00 88.94 92 ALA A CA 1
ATOM 698 C C . ALA A 1 92 ? -10.777 8.909 3.904 1.00 88.94 92 ALA A C 1
ATOM 700 O O . ALA A 1 92 ? -10.924 7.694 3.765 1.00 88.94 92 ALA A O 1
ATOM 701 N N . GLY A 1 93 ? -11.485 9.797 3.196 1.00 92.19 93 GLY A N 1
ATOM 702 C CA . GLY A 1 93 ? -12.421 9.423 2.135 1.00 92.19 93 GLY A CA 1
ATOM 703 C C . GLY A 1 93 ? -11.722 8.891 0.883 1.00 92.19 93 GLY A C 1
ATOM 704 O O . GLY A 1 93 ? -12.096 7.829 0.386 1.00 92.19 93 GLY A O 1
ATOM 705 N N . GLU A 1 94 ? -10.686 9.586 0.401 1.00 91.94 94 GLU A N 1
ATOM 706 C CA . GLU A 1 94 ? -9.957 9.178 -0.806 1.00 91.94 94 GLU A CA 1
ATOM 707 C C . GLU A 1 94 ? -9.173 7.882 -0.558 1.00 91.94 94 GLU A C 1
ATOM 709 O O . GLU A 1 94 ? -9.291 6.939 -1.341 1.00 91.94 94 GLU A O 1
ATOM 714 N N . GLU A 1 95 ? -8.462 7.773 0.571 1.00 94.31 95 GLU A N 1
ATOM 715 C CA . GLU A 1 95 ? -7.744 6.542 0.933 1.00 94.31 95 GLU A CA 1
ATOM 716 C C . GLU A 1 95 ? -8.704 5.341 1.030 1.00 94.31 95 GLU A C 1
ATOM 718 O O . GLU A 1 95 ? -8.386 4.254 0.548 1.00 94.31 95 GLU A O 1
ATOM 723 N N . CYS A 1 96 ? -9.916 5.534 1.567 1.00 95.88 96 CYS A N 1
ATOM 724 C CA . CYS A 1 96 ? -10.948 4.496 1.620 1.00 95.88 96 CYS A CA 1
ATOM 725 C C . CYS A 1 96 ? -11.425 4.053 0.228 1.00 95.88 96 CYS A C 1
ATOM 727 O O . CYS A 1 96 ? -11.582 2.852 -0.012 1.00 95.88 96 CYS A O 1
ATOM 729 N N . GLU A 1 97 ? -11.659 4.986 -0.699 1.00 96.44 97 GLU A N 1
ATOM 730 C CA . GLU A 1 97 ? -12.037 4.647 -2.077 1.00 96.44 97 GLU A CA 1
ATOM 731 C C . GLU A 1 97 ? -10.913 3.908 -2.814 1.00 96.44 97 GLU A C 1
ATOM 733 O O . GLU A 1 97 ? -11.178 2.948 -3.539 1.00 96.44 97 GLU A O 1
ATOM 738 N N . LEU A 1 98 ? -9.658 4.324 -2.628 1.00 96.62 98 LEU A N 1
ATOM 739 C CA . LEU A 1 98 ? -8.495 3.694 -3.257 1.00 96.62 98 LEU A CA 1
ATOM 740 C C . LEU A 1 98 ? -8.218 2.299 -2.681 1.00 96.62 98 LEU A C 1
ATOM 742 O O . LEU A 1 98 ? -7.976 1.362 -3.445 1.00 96.62 98 LEU A O 1
ATOM 746 N N . PHE A 1 99 ? -8.334 2.133 -1.361 1.00 97.62 99 PHE A N 1
ATOM 747 C CA . PHE A 1 99 ? -8.165 0.841 -0.699 1.00 97.62 99 PHE A CA 1
ATOM 748 C C . PHE A 1 99 ? -9.235 -0.161 -1.153 1.00 97.62 99 PHE A C 1
ATOM 750 O O . PHE A 1 99 ? -8.885 -1.260 -1.581 1.00 97.62 99 PHE A O 1
ATOM 757 N N . ASN A 1 100 ? -10.517 0.233 -1.177 1.00 97.88 100 ASN A N 1
ATOM 758 C CA . ASN A 1 100 ? -11.591 -0.613 -1.719 1.00 97.88 100 ASN A CA 1
ATOM 759 C C . ASN A 1 100 ? -11.409 -0.919 -3.212 1.00 97.88 100 ASN A C 1
ATOM 761 O O . ASN A 1 100 ? -11.719 -2.024 -3.656 1.00 97.88 100 ASN A O 1
ATOM 765 N N . ARG A 1 101 ? -10.868 0.019 -3.997 1.00 97.56 101 ARG A N 1
ATOM 766 C CA . ARG A 1 101 ? -10.597 -0.202 -5.424 1.00 97.56 101 ARG A CA 1
ATOM 767 C C . ARG A 1 101 ? -9.528 -1.268 -5.664 1.00 97.56 101 ARG A C 1
ATOM 769 O O . ARG A 1 101 ? -9.664 -2.010 -6.629 1.00 97.56 101 ARG A O 1
ATOM 776 N N . PHE A 1 102 ? -8.497 -1.347 -4.821 1.00 97.88 102 PHE A N 1
ATOM 777 C CA . PHE A 1 102 ? -7.392 -2.303 -4.975 1.00 97.88 102 PHE A CA 1
ATOM 778 C C . PHE A 1 102 ? -7.632 -3.642 -4.252 1.00 97.88 102 PHE A C 1
ATOM 780 O O . PHE A 1 102 ? -7.373 -4.704 -4.813 1.00 97.88 102 PHE A O 1
ATOM 787 N N . TYR A 1 103 ? -8.139 -3.611 -3.015 1.00 97.56 103 TYR A N 1
ATOM 788 C CA . TYR A 1 103 ? -8.366 -4.805 -2.184 1.00 97.56 103 TYR A CA 1
ATOM 789 C C . TYR A 1 103 ? -9.793 -5.379 -2.287 1.00 97.56 103 TYR A C 1
ATOM 791 O O . TYR A 1 103 ? -10.059 -6.465 -1.767 1.00 97.56 103 TYR A O 1
ATOM 799 N N . GLY A 1 104 ? -10.693 -4.695 -2.999 1.00 97.06 104 GLY A N 1
ATOM 800 C CA . GLY A 1 104 ? -12.078 -5.100 -3.243 1.00 97.06 104 GLY A CA 1
ATOM 801 C C . GLY A 1 104 ? -13.096 -4.415 -2.326 1.00 97.06 104 GLY A C 1
ATOM 802 O O . GLY A 1 104 ? -12.771 -3.945 -1.237 1.00 97.06 104 GLY A O 1
ATOM 803 N N . GLU A 1 105 ? -14.350 -4.372 -2.773 1.00 96.06 105 GLU A N 1
ATOM 804 C CA . GLU A 1 105 ? -15.467 -3.725 -2.072 1.00 96.06 105 GLU A CA 1
ATOM 805 C C . GLU A 1 105 ? -15.658 -4.263 -0.640 1.00 96.06 105 GLU A C 1
ATOM 807 O O . GLU A 1 105 ? -15.769 -5.475 -0.430 1.00 96.06 105 GLU A O 1
ATOM 812 N N . GLY A 1 106 ? -15.725 -3.362 0.343 1.00 95.00 106 GLY A N 1
ATOM 813 C CA . GLY A 1 106 ? -15.838 -3.699 1.765 1.00 95.00 106 GLY A CA 1
ATOM 814 C C . GLY A 1 106 ? -14.516 -4.092 2.435 1.00 95.00 106 GLY A C 1
ATOM 815 O O . GLY A 1 106 ? -14.531 -4.618 3.549 1.00 95.00 106 GLY A O 1
ATOM 816 N N . SER A 1 107 ? -13.372 -3.852 1.786 1.00 97.12 107 SER A N 1
ATOM 817 C CA . SER A 1 107 ? -12.047 -4.000 2.404 1.00 97.12 107 SER A CA 1
ATOM 818 C C . SER A 1 107 ? -11.642 -2.793 3.258 1.00 97.12 107 SER A C 1
ATOM 820 O O . SER A 1 107 ? -10.748 -2.929 4.096 1.00 97.12 107 SER A O 1
ATOM 822 N N . ALA A 1 108 ? -12.318 -1.649 3.110 1.00 97.62 108 ALA A N 1
ATOM 823 C CA . ALA A 1 108 ? -12.205 -0.510 4.019 1.00 97.62 108 ALA A CA 1
ATOM 824 C C . ALA A 1 108 ? -13.535 0.249 4.207 1.00 97.62 108 ALA A C 1
ATOM 826 O O . ALA A 1 108 ? -14.397 0.233 3.331 1.00 97.62 108 ALA A O 1
ATOM 827 N N . GLU A 1 109 ? -13.697 0.930 5.344 1.00 96.94 109 GLU A N 1
ATOM 828 C CA . GLU A 1 109 ? -14.835 1.806 5.648 1.00 96.94 109 GLU A CA 1
ATOM 829 C C . GLU A 1 109 ? -14.415 3.016 6.505 1.00 96.94 109 GLU A C 1
ATOM 831 O O . GLU A 1 109 ? -13.646 2.894 7.465 1.00 96.94 109 GLU A O 1
ATOM 836 N N . VAL A 1 110 ? -14.959 4.195 6.190 1.00 95.62 110 VAL A N 1
ATOM 837 C CA . VAL A 1 110 ? -14.814 5.401 7.021 1.00 95.62 110 VAL A CA 1
ATOM 838 C C . VAL A 1 110 ? -15.897 5.423 8.095 1.00 95.62 110 VAL A C 1
ATOM 840 O O . VAL A 1 110 ? -17.081 5.263 7.800 1.00 95.62 110 VAL A O 1
ATOM 843 N N . PHE A 1 111 ? -15.513 5.695 9.342 1.00 93.19 111 PHE A N 1
ATOM 844 C CA . PHE A 1 111 ? -16.447 5.898 10.448 1.00 93.19 111 PHE A CA 1
ATOM 845 C C . PHE A 1 111 ? -16.048 7.096 11.317 1.00 93.19 111 PHE A C 1
ATOM 847 O O . PHE A 1 111 ? -14.889 7.507 11.356 1.00 93.19 111 PHE A O 1
ATOM 854 N N . VAL A 1 112 ? -17.021 7.659 12.038 1.00 91.25 112 VAL A N 1
ATOM 855 C CA . VAL A 1 112 ? -16.798 8.774 12.968 1.00 91.25 112 VAL A CA 1
ATOM 856 C C . VAL A 1 112 ? -16.929 8.278 14.405 1.00 91.25 112 VAL A C 1
ATOM 858 O O . VAL A 1 112 ? -17.953 7.714 14.782 1.00 91.25 112 VAL A O 1
ATOM 861 N N . GLU A 1 113 ? -15.909 8.523 15.225 1.00 88.25 113 GLU A N 1
ATOM 862 C CA . GLU A 1 113 ? -15.909 8.228 16.663 1.00 88.25 113 GLU A CA 1
ATOM 863 C C . GLU A 1 113 ? -15.430 9.473 17.422 1.00 88.25 113 GLU A C 1
ATOM 865 O O . GLU A 1 113 ? -14.458 10.113 17.031 1.00 88.25 113 GLU A O 1
ATOM 870 N N . ASN A 1 114 ? -16.137 9.864 18.489 1.00 87.50 114 ASN A N 1
ATOM 871 C CA . ASN A 1 114 ? -15.832 11.059 19.297 1.00 87.50 114 ASN A CA 1
ATOM 872 C C . ASN A 1 114 ? -15.655 12.368 18.487 1.00 87.50 114 ASN A C 1
ATOM 874 O O . ASN A 1 114 ? -14.918 13.263 18.896 1.00 87.50 114 ASN A O 1
ATOM 878 N N . GLY A 1 115 ? -16.330 12.484 17.337 1.00 85.50 115 GLY A N 1
ATOM 879 C CA . GLY A 1 115 ? -16.232 13.640 16.438 1.00 85.50 115 GLY A CA 1
ATOM 880 C C . GLY A 1 115 ? -14.997 13.658 15.529 1.00 85.50 115 GLY A C 1
ATOM 881 O O . GLY A 1 115 ? -14.778 14.659 14.855 1.00 85.50 115 GLY A O 1
ATOM 882 N N . LYS A 1 116 ? -14.206 12.577 15.488 1.00 87.31 116 LYS A N 1
ATOM 883 C CA . LYS A 1 116 ? -13.078 12.396 14.563 1.00 87.31 116 LYS A CA 1
ATOM 884 C C . LYS A 1 116 ? -13.378 11.342 13.500 1.00 87.31 116 LYS A C 1
ATOM 886 O O . LYS A 1 116 ? -14.007 10.325 13.800 1.00 87.31 116 LYS A O 1
ATOM 891 N N . THR A 1 117 ? -12.884 11.582 12.289 1.00 90.94 117 THR A N 1
ATOM 892 C CA . THR A 1 117 ? -12.891 10.635 11.168 1.00 90.94 117 THR A CA 1
ATOM 893 C C . THR A 1 117 ? -11.813 9.567 11.360 1.00 90.94 117 THR A C 1
ATOM 895 O O . THR A 1 117 ? -10.683 9.874 11.741 1.00 90.94 117 THR A O 1
ATOM 898 N N . HIS A 1 118 ? -12.151 8.313 11.078 1.00 93.06 118 HIS A N 1
ATOM 899 C CA . HIS A 1 118 ? -11.250 7.167 11.160 1.00 93.06 118 HIS A CA 1
ATOM 900 C C . HIS A 1 118 ? -11.480 6.235 9.968 1.00 93.06 118 HIS A C 1
ATOM 902 O O . HIS A 1 118 ? -12.619 6.069 9.530 1.00 93.06 118 HIS A O 1
ATOM 908 N N . LEU A 1 119 ? -10.419 5.586 9.486 1.00 95.19 119 LEU A N 1
ATOM 909 C CA . LEU A 1 119 ? -10.503 4.558 8.447 1.00 95.19 119 LEU A CA 1
ATOM 910 C C . LEU A 1 119 ? -10.289 3.185 9.082 1.00 95.19 119 LEU A C 1
ATOM 912 O O . LEU A 1 119 ? -9.205 2.905 9.597 1.00 95.19 119 LEU A O 1
ATOM 916 N N . ARG A 1 120 ? -11.306 2.318 9.045 1.00 96.44 120 ARG A N 1
ATOM 917 C CA . ARG A 1 120 ? -11.119 0.877 9.251 1.00 96.44 120 ARG A CA 1
ATOM 918 C C . ARG A 1 120 ? -10.736 0.262 7.908 1.00 96.44 120 ARG A C 1
ATOM 920 O O . ARG A 1 120 ? -11.418 0.504 6.923 1.00 96.44 120 ARG A O 1
ATOM 927 N N . MET A 1 121 ? -9.696 -0.561 7.867 1.00 97.38 121 MET A N 1
ATOM 928 C CA . MET A 1 121 ? -9.277 -1.284 6.659 1.00 97.38 121 MET A CA 1
ATOM 929 C C . MET A 1 121 ? -8.802 -2.699 7.002 1.00 97.38 121 MET A C 1
ATOM 931 O O . MET A 1 121 ? -8.487 -2.979 8.161 1.00 97.38 121 MET A O 1
ATOM 935 N N . LEU A 1 122 ? -8.768 -3.604 6.023 1.00 97.19 122 LEU A N 1
ATOM 936 C CA . LEU A 1 122 ? -8.186 -4.936 6.202 1.00 97.19 122 LEU A CA 1
ATOM 937 C C . LEU A 1 122 ? -6.717 -4.841 6.632 1.00 97.19 122 LEU A C 1
ATOM 939 O O . LEU A 1 122 ? -5.954 -4.002 6.158 1.00 97.19 122 LEU A O 1
ATOM 943 N N . GLU A 1 123 ? -6.303 -5.756 7.503 1.00 96.50 123 GLU A N 1
ATOM 944 C CA . GLU A 1 123 ? -4.895 -5.956 7.813 1.00 96.50 123 GLU A CA 1
ATOM 945 C C . GLU A 1 123 ? -4.194 -6.616 6.620 1.00 96.50 123 GLU A C 1
ATOM 947 O O . GLU A 1 123 ? -4.292 -7.827 6.410 1.00 96.50 123 GLU A O 1
ATOM 952 N N . VAL A 1 124 ? -3.479 -5.808 5.839 1.00 96.62 124 VAL A N 1
ATOM 953 C CA . VAL A 1 124 ? -2.644 -6.294 4.737 1.00 96.62 124 VAL A CA 1
ATOM 954 C C . VAL A 1 124 ? -1.478 -7.118 5.310 1.00 96.62 124 VAL A C 1
ATOM 956 O O . VAL A 1 124 ? -0.774 -6.634 6.200 1.00 96.62 124 VAL A O 1
ATOM 959 N N . PRO A 1 125 ? -1.262 -8.365 4.852 1.00 95.69 125 PRO A N 1
ATOM 960 C CA . PRO A 1 125 ? -0.233 -9.235 5.408 1.00 95.69 125 PRO A CA 1
ATOM 961 C C . PRO A 1 125 ? 1.174 -8.842 4.944 1.00 95.69 125 PRO A C 1
ATOM 963 O O . PRO A 1 125 ? 1.374 -8.342 3.838 1.00 95.69 125 PRO A O 1
ATOM 966 N N . GLY A 1 126 ? 2.168 -9.159 5.775 1.00 95.31 126 GLY A N 1
ATOM 967 C CA . GLY A 1 126 ? 3.586 -9.043 5.440 1.00 95.31 126 GLY A CA 1
ATOM 968 C C . GLY A 1 126 ? 4.374 -8.097 6.344 1.00 95.31 126 GLY A C 1
ATOM 969 O O . GLY A 1 126 ? 3.887 -7.621 7.369 1.00 95.31 126 GLY A O 1
ATOM 970 N N . THR A 1 127 ? 5.618 -7.832 5.949 1.00 95.12 127 THR A N 1
ATOM 971 C CA . THR A 1 127 ? 6.556 -6.941 6.651 1.00 95.12 127 THR A CA 1
ATOM 972 C C . THR A 1 127 ? 6.963 -5.790 5.725 1.00 95.12 127 THR A C 1
ATOM 974 O O . THR A 1 127 ? 7.339 -6.075 4.587 1.00 95.12 127 THR A O 1
ATOM 977 N N . PRO A 1 128 ? 6.942 -4.514 6.169 1.00 95.00 128 PRO A N 1
ATOM 978 C CA . PRO A 1 128 ? 7.406 -3.383 5.362 1.00 95.00 128 PRO A CA 1
ATOM 979 C C . PRO A 1 128 ? 8.831 -3.588 4.838 1.00 95.00 128 PRO A C 1
ATOM 981 O O . PRO A 1 128 ? 9.702 -3.985 5.615 1.00 95.00 128 PRO A O 1
ATOM 984 N N . LEU A 1 129 ? 9.099 -3.283 3.563 1.00 94.06 129 LEU A N 1
ATOM 985 C CA . LEU A 1 129 ? 10.411 -3.518 2.938 1.00 94.06 129 LEU A CA 1
ATOM 986 C C . LEU A 1 129 ? 11.571 -2.873 3.713 1.00 94.06 129 LEU A C 1
ATOM 988 O O . LEU A 1 129 ? 12.620 -3.494 3.863 1.00 94.06 129 LEU A O 1
ATOM 992 N N . LYS A 1 130 ? 11.384 -1.672 4.275 1.00 91.44 130 LYS A N 1
ATOM 993 C CA . LYS A 1 130 ? 12.390 -0.976 5.105 1.00 91.44 130 LYS A CA 1
ATOM 994 C C . LYS A 1 130 ? 12.764 -1.739 6.389 1.00 91.44 130 LYS A C 1
ATOM 996 O O . LYS A 1 130 ? 13.818 -1.489 6.958 1.00 91.44 130 LYS A O 1
ATOM 1001 N N . LYS A 1 131 ? 11.919 -2.669 6.851 1.00 91.69 131 LYS A N 1
ATOM 1002 C CA . LYS A 1 131 ? 12.150 -3.507 8.044 1.00 91.69 131 LYS A CA 1
ATOM 1003 C C . LYS A 1 131 ? 12.754 -4.882 7.707 1.00 91.69 131 LYS A C 1
ATOM 1005 O O . LYS A 1 131 ? 13.041 -5.645 8.627 1.00 91.69 131 LYS A O 1
ATOM 1010 N N . LEU A 1 132 ? 12.945 -5.216 6.426 1.00 90.06 132 LEU A N 1
ATOM 1011 C CA . LEU A 1 132 ? 13.580 -6.467 5.997 1.00 90.06 132 LEU A CA 1
ATOM 1012 C C . LEU A 1 132 ? 15.109 -6.350 5.996 1.00 90.06 132 LEU A C 1
ATOM 1014 O O . LEU A 1 132 ? 15.664 -5.399 5.450 1.00 90.06 132 LEU A O 1
ATOM 1018 N N . SER A 1 133 ? 15.797 -7.358 6.538 1.00 85.69 133 SER A N 1
ATOM 1019 C CA . SER A 1 133 ? 17.261 -7.476 6.446 1.00 85.69 133 SER A CA 1
ATOM 1020 C C . SER A 1 133 ? 17.743 -7.935 5.066 1.00 85.69 133 SER A C 1
ATOM 1022 O O . SER A 1 133 ? 18.828 -7.555 4.639 1.00 85.69 133 SER A O 1
ATOM 1024 N N . GLU A 1 134 ? 16.943 -8.744 4.367 1.00 87.06 134 GLU A N 1
ATOM 1025 C CA . GLU A 1 134 ? 17.211 -9.237 3.013 1.00 87.06 134 GLU A CA 1
ATOM 1026 C C . GLU A 1 134 ? 15.921 -9.214 2.180 1.00 87.06 134 GLU A C 1
ATOM 1028 O O . GLU A 1 134 ? 14.828 -9.438 2.704 1.00 87.06 134 GLU A O 1
ATOM 1033 N N . PHE A 1 135 ? 16.038 -8.977 0.872 1.00 90.62 135 PHE A N 1
ATOM 1034 C CA . PHE A 1 135 ? 14.908 -9.040 -0.062 1.00 90.62 135 PHE A CA 1
ATOM 1035 C C . PHE A 1 135 ? 14.866 -10.389 -0.800 1.00 90.62 135 PHE A C 1
ATOM 1037 O O . PHE A 1 135 ? 15.926 -10.973 -1.060 1.00 90.62 135 PHE A O 1
ATOM 1044 N N . PRO A 1 136 ? 13.677 -10.872 -1.216 1.00 91.81 136 PRO A N 1
ATOM 1045 C CA . PRO A 1 136 ? 13.568 -12.048 -2.078 1.00 91.81 136 PRO A CA 1
ATOM 1046 C C . PRO A 1 136 ? 14.405 -11.883 -3.356 1.00 91.81 136 PRO A C 1
ATOM 1048 O O . PRO A 1 136 ? 14.588 -10.780 -3.874 1.00 91.81 136 PRO A O 1
ATOM 1051 N N . LYS A 1 137 ? 14.942 -12.991 -3.883 1.00 91.50 137 LYS A N 1
ATOM 1052 C CA . LYS A 1 137 ? 15.926 -12.959 -4.986 1.00 91.50 137 LYS A CA 1
ATOM 1053 C C . LYS A 1 137 ? 15.380 -12.339 -6.277 1.00 91.50 137 LYS A C 1
ATOM 1055 O O . LYS A 1 137 ? 16.175 -11.835 -7.070 1.00 91.50 137 LYS A O 1
ATOM 1060 N N . ASP A 1 138 ? 14.065 -12.389 -6.451 1.00 94.75 138 ASP A N 1
ATOM 1061 C CA . ASP A 1 138 ? 13.246 -11.867 -7.543 1.00 94.75 138 ASP A CA 1
ATOM 1062 C C . ASP A 1 138 ? 12.458 -10.595 -7.158 1.00 94.75 138 ASP A C 1
ATOM 1064 O O . ASP A 1 138 ? 11.481 -10.253 -7.821 1.00 94.75 138 ASP A O 1
ATOM 1068 N N . SER A 1 139 ? 12.888 -9.868 -6.121 1.00 94.38 139 SER A N 1
ATOM 1069 C CA . SER A 1 139 ? 12.250 -8.643 -5.608 1.00 94.38 139 SER A CA 1
ATOM 1070 C C . SER A 1 139 ? 11.881 -7.604 -6.674 1.00 94.38 139 SER A C 1
ATOM 1072 O O . SER A 1 139 ? 10.782 -7.060 -6.631 1.00 94.38 139 SER A O 1
ATOM 1074 N N . GLU A 1 140 ? 12.750 -7.360 -7.659 1.00 94.25 140 GLU A N 1
ATOM 1075 C CA . GLU A 1 140 ? 12.461 -6.483 -8.805 1.00 94.25 140 GLU A CA 1
ATOM 1076 C C . GLU A 1 140 ? 11.199 -6.926 -9.561 1.00 94.25 140 GLU A C 1
ATOM 1078 O O . GLU A 1 140 ? 10.350 -6.100 -9.889 1.00 94.25 140 GLU A O 1
ATOM 1083 N N . LYS A 1 141 ? 11.027 -8.232 -9.789 1.00 95.25 141 LYS A N 1
ATOM 1084 C CA . LYS A 1 141 ? 9.840 -8.777 -10.454 1.00 95.25 141 LYS A CA 1
ATOM 1085 C C . LYS A 1 141 ? 8.596 -8.642 -9.573 1.00 95.25 141 LYS A C 1
ATOM 1087 O O . LYS A 1 141 ? 7.536 -8.307 -10.089 1.00 95.25 141 LYS A O 1
ATOM 1092 N N . LEU A 1 142 ? 8.713 -8.876 -8.263 1.00 97.31 142 LEU A N 1
ATOM 1093 C CA . LEU A 1 142 ? 7.591 -8.705 -7.329 1.00 97.31 142 LEU A CA 1
ATOM 1094 C C . LEU A 1 142 ? 7.128 -7.241 -7.261 1.00 97.31 142 LEU A C 1
ATOM 1096 O O . LEU A 1 142 ? 5.927 -6.984 -7.242 1.00 97.31 142 LEU A O 1
ATOM 1100 N N . PHE A 1 143 ? 8.067 -6.293 -7.301 1.00 96.88 143 PHE A N 1
ATOM 1101 C CA . PHE A 1 143 ? 7.776 -4.862 -7.372 1.00 96.88 143 PHE A CA 1
ATOM 1102 C C . PHE A 1 143 ? 7.119 -4.476 -8.697 1.00 96.88 143 PHE A C 1
ATOM 1104 O O . PHE A 1 143 ? 6.038 -3.900 -8.680 1.00 96.88 143 PHE A O 1
ATOM 1111 N N . LEU A 1 144 ? 7.697 -4.852 -9.842 1.00 96.00 144 LEU A N 1
ATOM 1112 C CA . LEU A 1 144 ? 7.107 -4.548 -11.151 1.00 96.00 144 LEU A CA 1
ATOM 1113 C C . LEU A 1 144 ? 5.700 -5.151 -11.309 1.00 96.00 144 LEU A C 1
ATOM 1115 O O . LEU A 1 144 ? 4.811 -4.474 -11.818 1.00 96.00 144 LEU A O 1
ATOM 1119 N N . ASN A 1 145 ? 5.467 -6.367 -10.801 1.00 97.31 145 ASN A N 1
ATOM 1120 C CA . ASN A 1 145 ? 4.127 -6.954 -10.724 1.00 97.31 145 ASN A CA 1
ATOM 1121 C C . ASN A 1 145 ? 3.175 -6.096 -9.871 1.00 97.31 145 ASN A C 1
ATOM 1123 O O . ASN A 1 145 ? 2.074 -5.805 -10.311 1.00 97.31 145 ASN A O 1
ATOM 1127 N N . MET A 1 146 ? 3.593 -5.641 -8.686 1.00 97.81 146 MET A N 1
ATOM 1128 C CA . MET A 1 146 ? 2.772 -4.785 -7.815 1.00 97.81 146 MET A CA 1
ATOM 1129 C C . MET A 1 146 ? 2.416 -3.433 -8.466 1.00 97.81 146 MET A C 1
ATOM 1131 O O . MET A 1 146 ? 1.313 -2.925 -8.273 1.00 97.81 146 MET A O 1
ATOM 1135 N N . ILE A 1 147 ? 3.323 -2.855 -9.261 1.00 96.00 147 ILE A N 1
ATOM 1136 C CA . ILE A 1 147 ? 3.045 -1.638 -10.039 1.00 96.00 147 ILE A CA 1
ATOM 1137 C C . ILE A 1 147 ? 2.033 -1.920 -11.165 1.00 96.00 147 ILE A C 1
ATOM 1139 O O . ILE A 1 147 ? 1.164 -1.087 -11.417 1.00 96.00 147 ILE A O 1
ATOM 1143 N N . ILE A 1 148 ? 2.089 -3.098 -11.798 1.00 95.56 148 ILE A N 1
ATOM 1144 C CA . ILE A 1 148 ? 1.084 -3.540 -12.780 1.00 95.56 148 ILE A CA 1
ATOM 1145 C C . ILE A 1 148 ? -0.282 -3.750 -12.106 1.00 95.56 148 ILE A C 1
ATOM 1147 O O . ILE A 1 148 ? -1.260 -3.176 -12.582 1.00 95.56 148 ILE A O 1
ATOM 1151 N N . ASP A 1 149 ? -0.344 -4.462 -10.970 1.00 96.94 149 ASP A N 1
ATOM 1152 C CA . ASP A 1 149 ? -1.570 -4.642 -10.174 1.00 96.94 149 ASP A CA 1
ATOM 1153 C C . ASP A 1 149 ? -2.229 -3.276 -9.872 1.00 96.94 149 ASP A C 1
ATOM 1155 O O . ASP A 1 149 ? -3.440 -3.119 -10.014 1.00 96.94 149 ASP A O 1
ATOM 1159 N N . MET A 1 150 ? -1.451 -2.252 -9.488 1.00 96.50 150 MET A N 1
ATOM 1160 C CA . MET A 1 150 ? -1.980 -0.900 -9.240 1.00 96.50 150 MET A CA 1
ATOM 1161 C C . MET A 1 150 ? -2.436 -0.189 -10.521 1.00 96.50 150 MET A C 1
ATOM 1163 O O . MET A 1 150 ? -3.487 0.458 -10.523 1.00 96.50 150 MET A O 1
ATOM 1167 N N . ALA A 1 151 ? -1.694 -0.326 -11.621 1.00 93.81 151 ALA A N 1
ATOM 1168 C CA . ALA A 1 151 ? -2.041 0.287 -12.900 1.00 93.81 151 ALA A CA 1
ATOM 1169 C C . ALA A 1 151 ? -3.357 -0.266 -13.482 1.00 93.81 151 ALA A C 1
ATOM 1171 O O . ALA A 1 151 ? -4.153 0.513 -14.015 1.00 93.81 151 ALA A O 1
ATOM 1172 N N . GLU A 1 152 ? -3.632 -1.567 -13.326 1.00 95.94 152 GLU A N 1
ATOM 1173 C CA . GLU A 1 152 ? -4.915 -2.185 -13.708 1.00 95.94 152 GLU A CA 1
ATOM 1174 C C . GLU A 1 152 ? -6.104 -1.576 -12.939 1.00 95.94 152 GLU A C 1
ATOM 1176 O O . GLU A 1 152 ? -7.174 -1.362 -13.512 1.00 95.94 152 GLU A O 1
ATOM 1181 N N . HIS A 1 153 ? -5.894 -1.183 -11.678 1.00 96.00 153 HIS A N 1
ATOM 1182 C CA . HIS A 1 153 ? -6.884 -0.504 -10.831 1.00 96.00 153 HIS A CA 1
ATOM 1183 C C . HIS A 1 153 ? -6.886 1.034 -10.980 1.00 96.00 153 HIS A C 1
ATOM 1185 O O . HIS A 1 153 ? -7.575 1.731 -10.230 1.00 96.00 153 HIS A O 1
ATOM 1191 N N . LYS A 1 154 ? -6.153 1.581 -11.963 1.00 95.38 154 LYS A N 1
ATOM 1192 C CA . LYS A 1 154 ? -5.945 3.026 -12.184 1.00 95.38 154 LYS A CA 1
ATOM 1193 C C . LYS A 1 154 ? -5.380 3.766 -10.964 1.00 95.38 154 LYS A C 1
ATOM 1195 O O . LYS A 1 154 ? -5.872 4.833 -10.583 1.00 95.38 154 LYS A O 1
ATOM 1200 N N . ILE A 1 155 ? -4.350 3.199 -10.347 1.00 94.50 155 ILE A N 1
ATOM 1201 C CA . ILE A 1 155 ? -3.611 3.811 -9.241 1.00 94.50 155 ILE A CA 1
ATOM 1202 C C . ILE A 1 155 ? -2.178 4.094 -9.703 1.00 94.50 155 ILE A C 1
ATOM 1204 O O . ILE A 1 155 ? -1.467 3.189 -10.133 1.00 94.50 155 ILE A O 1
ATOM 1208 N N . ILE A 1 156 ? -1.752 5.355 -9.599 1.00 92.94 156 ILE A N 1
ATOM 1209 C CA . ILE A 1 156 ? -0.332 5.736 -9.587 1.00 92.94 156 ILE A CA 1
ATOM 1210 C C . ILE A 1 156 ? -0.057 6.258 -8.179 1.00 92.94 156 ILE A C 1
ATOM 1212 O O . ILE A 1 156 ? -0.485 7.365 -7.842 1.00 92.94 156 ILE A O 1
ATOM 1216 N N . HIS A 1 157 ? 0.586 5.426 -7.360 1.00 92.50 157 HIS A N 1
ATOM 1217 C CA . HIS A 1 157 ? 0.783 5.668 -5.930 1.00 92.50 157 HIS A CA 1
ATOM 1218 C C . HIS A 1 157 ? 1.522 6.992 -5.694 1.00 92.50 157 HIS A C 1
ATOM 1220 O O . HIS A 1 157 ? 2.625 7.168 -6.206 1.00 92.50 157 HIS A O 1
ATOM 1226 N N . GLY A 1 158 ? 0.908 7.922 -4.960 1.00 88.50 158 GLY A N 1
ATOM 1227 C CA . GLY A 1 158 ? 1.462 9.263 -4.745 1.00 88.50 158 GLY A CA 1
ATOM 1228 C C . GLY A 1 158 ? 2.621 9.317 -3.744 1.00 88.50 158 GLY A C 1
ATOM 1229 O O . GLY A 1 158 ? 3.432 10.230 -3.831 1.00 88.50 158 GLY A O 1
ATOM 1230 N N . ASP A 1 159 ? 2.711 8.335 -2.841 1.00 88.69 159 ASP A N 1
ATOM 1231 C CA . ASP A 1 159 ? 3.749 8.225 -1.803 1.00 88.69 159 ASP A CA 1
ATOM 1232 C C . ASP A 1 159 ? 4.391 6.820 -1.837 1.00 88.69 159 ASP A C 1
ATOM 1234 O O . ASP A 1 159 ? 4.030 5.923 -1.071 1.00 88.69 159 ASP A O 1
ATOM 1238 N N . LEU A 1 160 ? 5.234 6.547 -2.841 1.00 91.31 160 LEU A N 1
ATOM 1239 C CA . LEU A 1 160 ? 5.726 5.194 -3.161 1.00 91.31 160 LEU A CA 1
ATOM 1240 C C . LEU A 1 160 ? 7.113 4.906 -2.557 1.00 91.31 160 LEU A C 1
ATOM 1242 O O . LEU A 1 160 ? 8.125 4.916 -3.256 1.00 91.31 160 LEU A O 1
ATOM 1246 N N . HIS A 1 161 ? 7.169 4.580 -1.264 1.00 91.94 161 HIS A N 1
ATOM 1247 C CA . HIS A 1 161 ? 8.424 4.230 -0.578 1.00 91.94 161 HIS A CA 1
ATOM 1248 C C . HIS A 1 161 ? 8.360 2.912 0.208 1.00 91.94 161 HIS A C 1
ATOM 1250 O O . HIS A 1 161 ? 7.333 2.245 0.303 1.00 91.94 161 HIS A O 1
ATOM 1256 N N . MET A 1 162 ? 9.511 2.499 0.746 1.00 92.50 162 MET A N 1
ATOM 1257 C CA . MET A 1 162 ? 9.736 1.171 1.334 1.00 92.50 162 MET A CA 1
ATOM 1258 C C . MET A 1 162 ? 9.005 0.897 2.664 1.00 92.50 162 MET A C 1
ATOM 1260 O O . MET A 1 162 ? 9.104 -0.221 3.175 1.00 92.50 162 MET A O 1
ATOM 1264 N N . GLU A 1 163 ? 8.301 1.866 3.255 1.00 92.62 163 GLU A N 1
ATOM 1265 C CA . GLU A 1 163 ? 7.384 1.611 4.381 1.00 92.62 163 GLU A CA 1
ATOM 1266 C C . GLU A 1 163 ? 5.962 1.298 3.905 1.00 92.62 163 GLU A C 1
ATOM 1268 O O . GLU A 1 163 ? 5.310 0.435 4.493 1.00 92.62 163 GLU A O 1
ATOM 1273 N N . ASN A 1 164 ? 5.553 1.883 2.777 1.00 95.62 164 ASN A N 1
ATOM 1274 C CA . ASN A 1 164 ? 4.237 1.715 2.157 1.00 95.62 164 ASN A CA 1
ATOM 1275 C C . ASN A 1 164 ? 4.138 0.449 1.277 1.00 95.62 164 ASN A C 1
ATOM 1277 O O . ASN A 1 164 ? 3.160 0.244 0.560 1.00 95.62 164 ASN A O 1
ATOM 1281 N N . ILE A 1 165 ? 5.153 -0.422 1.325 1.00 96.94 165 ILE A N 1
ATOM 1282 C CA . ILE A 1 165 ? 5.218 -1.688 0.587 1.00 96.94 165 ILE A CA 1
ATOM 1283 C C . ILE A 1 165 ? 5.514 -2.819 1.572 1.00 96.94 165 ILE A C 1
ATOM 1285 O O . ILE A 1 165 ? 6.590 -2.857 2.174 1.00 96.94 165 ILE A O 1
ATOM 1289 N N . LEU A 1 166 ? 4.585 -3.765 1.711 1.00 97.25 166 LEU A N 1
ATOM 1290 C CA . LEU A 1 166 ? 4.733 -4.958 2.547 1.00 97.25 166 LEU A CA 1
ATOM 1291 C C . LEU A 1 166 ? 5.152 -6.164 1.698 1.00 97.25 166 LEU A C 1
ATOM 1293 O O . LEU A 1 166 ? 4.581 -6.400 0.636 1.00 97.25 166 LEU A O 1
ATOM 1297 N N . TYR A 1 167 ? 6.104 -6.965 2.179 1.00 97.56 167 TYR A N 1
ATOM 1298 C CA . TYR A 1 167 ? 6.402 -8.290 1.629 1.00 97.56 167 TYR A CA 1
ATOM 1299 C C . TYR A 1 167 ? 5.668 -9.374 2.415 1.00 97.56 167 TYR A C 1
ATOM 1301 O O . TYR A 1 167 ? 5.932 -9.581 3.602 1.00 97.56 167 TYR A O 1
ATOM 1309 N N . ASP A 1 168 ? 4.776 -10.083 1.732 1.00 97.44 168 ASP A N 1
ATOM 1310 C CA . ASP A 1 168 ? 4.124 -11.293 2.216 1.00 97.44 168 ASP A CA 1
ATOM 1311 C C . ASP A 1 168 ? 4.889 -12.515 1.693 1.00 97.44 168 ASP A C 1
ATOM 1313 O O . ASP A 1 168 ? 4.741 -12.922 0.539 1.00 97.44 168 ASP A O 1
ATOM 1317 N N . GLU A 1 169 ? 5.715 -13.101 2.561 1.00 95.69 169 GLU A N 1
ATOM 1318 C CA . GLU A 1 169 ? 6.461 -14.334 2.288 1.00 95.69 169 GLU A CA 1
ATOM 1319 C C . GLU A 1 169 ? 5.530 -15.538 2.051 1.00 95.69 169 GLU A C 1
ATOM 1321 O O . GLU A 1 169 ? 5.867 -16.441 1.288 1.00 95.69 169 GLU A O 1
ATOM 1326 N N . SER A 1 170 ? 4.331 -15.550 2.648 1.00 96.12 170 SER A N 1
ATOM 1327 C CA . SER A 1 170 ? 3.398 -16.680 2.546 1.00 96.12 170 SER A CA 1
ATOM 1328 C C . SER A 1 170 ? 2.686 -16.749 1.191 1.00 96.12 170 SER A C 1
ATOM 1330 O O . SER A 1 170 ? 2.386 -17.842 0.705 1.00 96.12 170 SER A O 1
ATOM 1332 N N . ALA A 1 171 ? 2.467 -15.591 0.561 1.00 95.88 171 ALA A N 1
ATOM 1333 C CA . ALA A 1 171 ? 1.957 -15.462 -0.803 1.00 95.88 171 ALA A CA 1
ATOM 1334 C C . ALA A 1 171 ? 3.056 -15.164 -1.848 1.00 95.88 171 ALA A C 1
ATOM 1336 O O . ALA A 1 171 ? 2.747 -15.081 -3.037 1.00 95.88 171 ALA A O 1
ATOM 1337 N N . HIS A 1 172 ? 4.316 -15.004 -1.416 1.00 96.88 172 HIS A N 1
ATOM 1338 C CA . HIS A 1 172 ? 5.480 -14.582 -2.213 1.00 96.88 172 HIS A CA 1
ATOM 1339 C C . HIS A 1 172 ? 5.181 -13.367 -3.113 1.00 96.88 172 HIS A C 1
ATOM 1341 O O . HIS A 1 172 ? 5.360 -13.405 -4.332 1.00 96.88 172 HIS A O 1
ATOM 1347 N N . ARG A 1 173 ? 4.674 -12.278 -2.520 1.00 97.50 173 ARG A N 1
ATOM 1348 C CA . ARG A 1 173 ? 4.349 -11.040 -3.254 1.00 97.50 173 ARG A CA 1
ATOM 1349 C C . ARG A 1 173 ? 4.527 -9.772 -2.426 1.00 97.50 173 ARG A C 1
ATOM 1351 O O . ARG A 1 173 ? 4.647 -9.822 -1.204 1.00 97.50 173 ARG A O 1
ATOM 1358 N N . PHE A 1 174 ? 4.520 -8.634 -3.117 1.00 98.12 174 PHE A N 1
ATOM 1359 C CA . PHE A 1 174 ? 4.430 -7.317 -2.493 1.00 98.12 174 PHE A CA 1
ATOM 1360 C C . PHE A 1 174 ? 2.982 -6.799 -2.485 1.00 98.12 174 PHE A C 1
ATOM 1362 O O . PHE A 1 174 ? 2.169 -7.142 -3.355 1.00 98.12 174 PHE A O 1
ATOM 1369 N N . TRP A 1 175 ? 2.676 -5.982 -1.482 1.00 98.06 175 TRP A N 1
ATOM 1370 C CA . TRP A 1 175 ? 1.377 -5.365 -1.241 1.00 98.06 175 TRP A CA 1
ATOM 1371 C C . TRP A 1 175 ? 1.555 -3.867 -0.917 1.00 98.06 175 TRP A C 1
ATOM 1373 O O . TRP A 1 175 ? 2.326 -3.558 -0.006 1.00 98.06 175 TRP A O 1
ATOM 1383 N N . PRO A 1 176 ? 0.874 -2.944 -1.619 1.00 97.62 176 PRO A N 1
ATOM 1384 C CA . PRO A 1 176 ? 0.907 -1.514 -1.313 1.00 97.62 176 PRO A CA 1
ATOM 1385 C C . PRO A 1 176 ? -0.088 -1.147 -0.196 1.00 97.62 176 PRO A C 1
ATOM 1387 O O . PRO A 1 176 ? -1.158 -1.752 -0.085 1.00 97.62 176 PRO A O 1
ATOM 1390 N N . ILE A 1 177 ? 0.256 -0.151 0.620 1.00 95.81 177 ILE A N 1
ATOM 1391 C CA . ILE A 1 177 ? -0.588 0.446 1.671 1.00 95.81 177 ILE A CA 1
ATOM 1392 C C . ILE A 1 177 ? -0.411 1.974 1.686 1.00 95.81 177 ILE A C 1
ATOM 1394 O O . ILE A 1 177 ? 0.517 2.480 1.067 1.00 95.81 177 ILE A O 1
ATOM 1398 N N . ASP A 1 178 ? -1.257 2.688 2.436 1.00 93.38 178 ASP A N 1
ATOM 1399 C CA . ASP A 1 178 ? -1.230 4.160 2.558 1.00 93.38 178 ASP A CA 1
ATOM 1400 C C . ASP A 1 178 ? -1.457 4.871 1.201 1.00 93.38 178 ASP A C 1
ATOM 1402 O O . ASP A 1 178 ? -0.621 5.600 0.664 1.00 93.38 178 ASP A O 1
ATOM 1406 N N . PHE A 1 179 ? -2.606 4.566 0.585 1.00 92.75 179 PHE A N 1
ATOM 1407 C CA . PHE A 1 179 ? -2.906 4.965 -0.789 1.00 92.75 179 PHE A CA 1
ATOM 1408 C C . PHE A 1 179 ? -3.205 6.461 -0.942 1.00 92.75 179 PHE A C 1
ATOM 1410 O O . PHE A 1 179 ? -4.219 6.963 -0.463 1.00 92.75 179 PHE A O 1
ATOM 1417 N N . SER A 1 180 ? -2.418 7.107 -1.798 1.00 91.25 180 SER A N 1
ATOM 1418 C CA . SER A 1 180 ? -2.765 8.342 -2.514 1.00 91.25 180 SER A CA 1
ATOM 1419 C C . SER A 1 180 ? -2.664 8.100 -4.026 1.00 91.25 180 SER A C 1
ATOM 1421 O O . SER A 1 180 ? -1.892 7.238 -4.458 1.00 91.25 180 SER A O 1
ATOM 1423 N N . ASN A 1 181 ? -3.434 8.817 -4.858 1.00 91.19 181 ASN A N 1
ATOM 1424 C CA . ASN A 1 181 ? -3.491 8.530 -6.298 1.00 91.19 181 ASN A CA 1
ATOM 1425 C C . ASN A 1 181 ? -3.246 9.748 -7.198 1.00 91.19 181 ASN A C 1
ATOM 1427 O O . ASN A 1 181 ? -4.009 10.709 -7.233 1.00 91.19 181 ASN A O 1
ATOM 1431 N N . SER A 1 182 ? -2.215 9.653 -8.036 1.00 89.69 182 SER A N 1
ATOM 1432 C CA . SER A 1 182 ? -1.889 10.660 -9.046 1.00 89.69 182 SER A CA 1
ATOM 1433 C C . SER A 1 182 ? -2.402 10.335 -10.460 1.00 89.69 182 SER A C 1
ATOM 1435 O O . SER A 1 182 ? -2.210 11.156 -11.352 1.00 89.69 182 SER A O 1
ATOM 1437 N N . TYR A 1 183 ? -3.091 9.205 -10.692 1.00 89.00 183 TYR A N 1
ATOM 1438 C CA . TYR A 1 183 ? -3.489 8.723 -12.030 1.00 89.00 183 TYR A CA 1
ATOM 1439 C C . TYR A 1 183 ? -4.273 9.760 -12.851 1.00 89.00 183 TYR A C 1
ATOM 1441 O O . TYR A 1 183 ? -3.813 10.193 -13.908 1.00 89.00 183 TYR A O 1
ATOM 1449 N N . GLU A 1 184 ? -5.446 10.195 -12.379 1.00 87.25 184 GLU A N 1
ATOM 1450 C CA . GLU A 1 184 ? -6.302 11.113 -13.153 1.00 87.25 184 GLU A CA 1
ATOM 1451 C C . GLU A 1 184 ? -5.639 12.494 -13.313 1.00 87.25 184 GLU A C 1
ATOM 1453 O O . GLU A 1 184 ? -5.724 13.115 -14.376 1.00 87.25 184 GLU A O 1
ATOM 1458 N N . ARG A 1 185 ? -4.872 12.943 -12.306 1.00 86.06 185 ARG A N 1
ATOM 1459 C CA . ARG A 1 185 ? -4.012 14.134 -12.404 1.00 86.06 185 ARG A CA 1
ATOM 1460 C C . ARG A 1 185 ? -2.982 13.969 -13.525 1.00 86.06 185 ARG A C 1
ATOM 1462 O O . ARG A 1 185 ? -2.929 14.808 -14.413 1.00 86.06 185 ARG A O 1
ATOM 1469 N N . TYR A 1 186 ? -2.211 12.884 -13.536 1.00 86.38 186 TYR A N 1
ATOM 1470 C CA . TYR A 1 186 ? -1.168 12.596 -14.525 1.00 86.38 186 TYR A CA 1
ATOM 1471 C C . TYR A 1 186 ? -1.698 12.537 -15.967 1.00 86.38 186 TYR A C 1
ATOM 1473 O O . TYR A 1 186 ? -1.087 13.083 -16.895 1.00 86.38 186 TYR A O 1
ATOM 1481 N N . TYR A 1 187 ? -2.851 11.897 -16.179 1.00 86.94 187 TYR A N 1
ATOM 1482 C CA . TYR A 1 187 ? -3.445 11.798 -17.511 1.00 86.94 187 TYR A CA 1
ATOM 1483 C C . TYR A 1 187 ? -4.118 13.099 -17.977 1.00 86.94 187 TYR A C 1
ATOM 1485 O O . TYR A 1 187 ? -4.117 13.342 -19.183 1.00 86.94 187 TYR A O 1
ATOM 1493 N N . SER A 1 188 ? -4.563 13.968 -17.060 1.00 86.81 188 SER A N 1
ATOM 1494 C CA . SER A 1 188 ? -5.101 15.310 -17.364 1.00 86.81 188 SER A CA 1
ATOM 1495 C C . SER A 1 188 ? -4.052 16.429 -17.492 1.00 86.81 188 SER A C 1
ATOM 1497 O O . SER A 1 188 ? -4.412 17.553 -17.838 1.00 86.81 188 SER A O 1
ATOM 1499 N N . LEU A 1 189 ? -2.760 16.162 -17.258 1.00 85.50 189 LEU A N 1
ATOM 1500 C CA . LEU A 1 189 ? -1.700 17.149 -17.499 1.00 85.50 189 LEU A CA 1
ATOM 1501 C C . LEU A 1 189 ? -1.445 17.375 -18.998 1.00 85.50 189 LEU A C 1
ATOM 1503 O O . LEU A 1 189 ? -1.229 16.428 -19.754 1.00 85.50 189 LEU A O 1
ATOM 1507 N N . ASP A 1 190 ? -1.343 18.640 -19.401 1.00 80.06 190 ASP A N 1
ATOM 1508 C CA . ASP A 1 190 ? -0.794 19.034 -20.702 1.00 80.06 190 ASP A CA 1
ATOM 1509 C C . ASP A 1 190 ? 0.732 18.836 -20.779 1.00 80.06 190 ASP A C 1
ATOM 1511 O O . ASP A 1 190 ? 1.418 18.683 -19.761 1.00 80.06 190 ASP A O 1
ATOM 1515 N N . GLY A 1 191 ? 1.268 18.876 -22.005 1.00 68.56 191 GLY A N 1
ATOM 1516 C CA . GLY A 1 191 ? 2.649 18.506 -22.344 1.00 68.56 191 GLY A CA 1
ATOM 1517 C C . GLY A 1 191 ? 3.730 19.095 -21.434 1.00 68.56 191 GLY A C 1
ATOM 1518 O O . GLY A 1 191 ? 4.546 18.340 -20.915 1.00 68.56 191 GLY A O 1
ATOM 1519 N N . ASP A 1 192 ? 3.696 20.402 -21.165 1.00 74.88 192 ASP A N 1
ATOM 1520 C CA . ASP A 1 192 ? 4.735 21.096 -20.382 1.00 74.88 192 ASP A CA 1
ATOM 1521 C C . ASP A 1 192 ? 4.771 20.693 -18.896 1.00 74.88 192 ASP A C 1
ATOM 1523 O O . ASP A 1 192 ? 5.755 20.942 -18.201 1.00 74.88 192 ASP A O 1
ATOM 1527 N N . LYS A 1 193 ? 3.699 20.074 -18.383 1.00 73.88 193 LYS A N 1
ATOM 1528 C CA . LYS A 1 193 ? 3.581 19.671 -16.972 1.00 73.88 193 LYS A CA 1
ATOM 1529 C C . LYS A 1 193 ? 3.933 18.202 -16.742 1.00 73.88 193 LYS A C 1
ATOM 1531 O O . LYS A 1 193 ? 4.293 17.847 -15.620 1.00 73.88 193 LYS A O 1
ATOM 1536 N N . LYS A 1 194 ? 3.854 17.348 -17.772 1.00 78.00 194 LYS A N 1
ATOM 1537 C CA . LYS A 1 194 ? 4.186 15.918 -17.641 1.00 78.00 194 LYS A CA 1
ATOM 1538 C C . LYS A 1 194 ? 5.643 15.654 -17.236 1.00 78.00 194 LYS A C 1
ATOM 1540 O O . LYS A 1 194 ? 5.808 14.832 -16.345 1.00 78.00 194 LYS A O 1
ATOM 1545 N N . PRO A 1 195 ? 6.677 16.349 -17.759 1.00 77.44 195 PRO A N 1
ATOM 1546 C CA . PRO A 1 195 ? 8.066 16.125 -17.348 1.00 77.44 195 PRO A CA 1
ATOM 1547 C C . PRO A 1 195 ? 8.297 16.244 -15.836 1.00 77.44 195 PRO A C 1
ATOM 1549 O O . PRO A 1 195 ? 8.955 15.389 -15.261 1.00 77.44 195 PRO A O 1
ATOM 1552 N N . PHE A 1 196 ? 7.687 17.230 -15.171 1.00 69.75 196 PHE A N 1
ATOM 1553 C CA . PHE A 1 196 ? 7.804 17.396 -13.716 1.00 69.75 196 PHE A CA 1
ATOM 1554 C C . PHE A 1 196 ? 7.059 16.307 -12.924 1.00 69.75 196 PHE A C 1
ATOM 1556 O O . PHE A 1 196 ? 7.500 15.911 -11.849 1.00 69.75 196 PHE A O 1
ATOM 1563 N N . ALA A 1 197 ? 5.930 15.810 -13.441 1.00 70.38 197 ALA A N 1
ATOM 1564 C CA . ALA A 1 197 ? 5.204 14.698 -12.823 1.00 70.38 197 ALA A CA 1
ATOM 1565 C C . ALA A 1 197 ? 5.926 13.353 -13.025 1.00 70.38 197 ALA A C 1
ATOM 1567 O O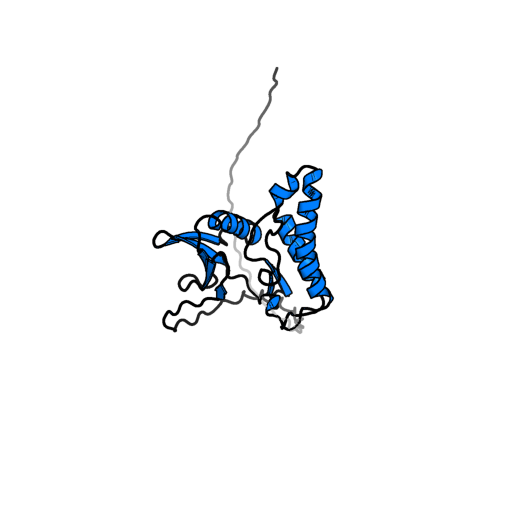 . ALA A 1 197 ? 5.936 12.522 -12.120 1.00 70.38 197 ALA A O 1
ATOM 1568 N N . ASN A 1 198 ? 6.559 13.172 -14.188 1.00 77.31 198 ASN A N 1
ATOM 1569 C CA . ASN A 1 198 ? 7.491 12.086 -14.462 1.00 77.31 198 ASN A CA 1
ATOM 1570 C C . ASN A 1 198 ? 8.663 12.122 -13.474 1.00 77.31 198 ASN A C 1
ATOM 1572 O O . ASN A 1 198 ? 8.844 11.156 -12.753 1.00 77.31 198 ASN A O 1
ATOM 1576 N N . GLU A 1 199 ? 9.415 13.224 -13.391 1.00 73.38 199 GLU A N 1
ATOM 1577 C CA . GLU A 1 199 ? 10.645 13.330 -12.586 1.00 73.38 199 GLU A CA 1
ATOM 1578 C C . GLU A 1 199 ? 10.434 12.961 -11.105 1.00 73.38 199 GLU A C 1
ATOM 1580 O O . GLU A 1 199 ? 11.220 12.202 -10.538 1.00 73.38 199 GLU A O 1
ATOM 1585 N N . LEU A 1 200 ? 9.329 13.419 -10.502 1.00 66.56 200 LEU A N 1
ATOM 1586 C CA . LEU A 1 200 ? 8.953 13.049 -9.133 1.00 66.56 200 LEU A CA 1
ATOM 1587 C C . LEU A 1 200 ? 8.618 11.550 -9.015 1.00 66.56 200 LEU A C 1
ATOM 1589 O O . LEU A 1 200 ? 9.198 10.852 -8.188 1.00 66.56 200 LEU A O 1
ATOM 1593 N N . SER A 1 201 ? 7.741 11.026 -9.878 1.00 73.25 201 SER A N 1
ATOM 1594 C CA . SER A 1 201 ? 7.360 9.605 -9.841 1.00 73.25 201 SER A CA 1
ATOM 1595 C C . SER A 1 201 ? 8.519 8.662 -10.196 1.00 73.25 201 SER A C 1
ATOM 1597 O O . SER A 1 201 ? 8.567 7.537 -9.697 1.00 73.25 201 SER A O 1
ATOM 1599 N N . GLU A 1 202 ? 9.437 9.097 -11.059 1.00 78.38 202 GLU A N 1
ATOM 1600 C CA . GLU A 1 202 ? 10.640 8.371 -11.462 1.00 78.38 202 GLU A CA 1
ATOM 1601 C C . GLU A 1 202 ? 11.671 8.346 -10.327 1.00 78.38 202 GLU A C 1
ATOM 1603 O O . GLU A 1 202 ? 12.305 7.309 -10.141 1.00 78.38 202 GLU A O 1
ATOM 1608 N N . SER A 1 203 ? 11.801 9.416 -9.529 1.00 79.94 203 SER A N 1
ATOM 1609 C CA . SER A 1 203 ? 12.649 9.445 -8.325 1.00 79.94 203 SER A CA 1
ATOM 1610 C C . SER A 1 203 ? 12.290 8.315 -7.357 1.00 79.94 203 SER A C 1
ATOM 1612 O O . SER A 1 203 ? 13.139 7.479 -7.035 1.00 79.94 203 SER A O 1
ATOM 1614 N N . ASP A 1 204 ? 11.025 8.236 -6.942 1.00 83.00 204 ASP A N 1
ATOM 1615 C CA . ASP A 1 204 ? 10.599 7.306 -5.891 1.00 83.00 204 ASP A CA 1
ATOM 1616 C C . ASP A 1 204 ? 10.586 5.855 -6.391 1.00 83.00 204 ASP A C 1
ATOM 1618 O O . ASP A 1 204 ? 11.157 4.957 -5.761 1.00 83.00 204 ASP A O 1
ATOM 1622 N N . PHE A 1 205 ? 10.060 5.631 -7.602 1.00 88.06 205 PHE A N 1
ATOM 1623 C CA . PHE A 1 205 ? 10.124 4.335 -8.279 1.00 88.06 205 PHE A CA 1
ATOM 1624 C C . PHE A 1 205 ? 11.573 3.851 -8.466 1.00 88.06 205 PHE A C 1
ATOM 1626 O O . PHE A 1 205 ? 11.878 2.688 -8.189 1.00 88.06 205 PHE A O 1
ATOM 1633 N N . SER A 1 206 ? 12.481 4.730 -8.910 1.00 87.56 206 SER A N 1
ATOM 1634 C CA . SER A 1 206 ? 13.896 4.399 -9.116 1.00 87.56 206 SER A CA 1
ATOM 1635 C C . SER A 1 206 ? 14.620 4.147 -7.795 1.00 87.56 206 SER A C 1
ATOM 1637 O O . SER A 1 206 ? 15.439 3.231 -7.724 1.00 87.56 206 SER A O 1
ATOM 1639 N N . SER A 1 207 ? 14.289 4.888 -6.733 1.00 89.50 207 SER A N 1
ATOM 1640 C CA . SER A 1 207 ? 14.822 4.685 -5.382 1.00 89.50 207 SER A CA 1
ATOM 1641 C C . SER A 1 207 ? 14.505 3.277 -4.864 1.00 89.50 207 SER A C 1
ATOM 1643 O O . SER A 1 207 ? 15.422 2.506 -4.556 1.00 89.50 207 SER A O 1
ATOM 1645 N N . VAL A 1 208 ? 13.223 2.882 -4.883 1.00 91.69 208 VAL A N 1
ATOM 1646 C CA . VAL A 1 208 ? 12.789 1.534 -4.475 1.00 91.69 208 VAL A CA 1
ATOM 1647 C C . VAL A 1 208 ? 13.413 0.463 -5.376 1.00 91.69 208 VAL A C 1
ATOM 1649 O O . VAL A 1 208 ? 14.030 -0.480 -4.878 1.00 91.69 208 VAL A O 1
ATOM 1652 N N . LEU A 1 209 ? 13.332 0.614 -6.702 1.00 91.31 209 LEU A N 1
ATOM 1653 C CA . LEU A 1 209 ? 13.877 -0.359 -7.655 1.00 91.31 209 LEU A CA 1
ATOM 1654 C C . LEU A 1 209 ? 15.401 -0.533 -7.517 1.00 91.31 209 LEU A C 1
ATOM 1656 O O . LEU A 1 209 ? 15.911 -1.649 -7.629 1.00 91.31 209 LEU A O 1
ATOM 1660 N N . THR A 1 210 ? 16.134 0.544 -7.230 1.00 90.44 210 THR A N 1
ATOM 1661 C CA . THR A 1 210 ? 17.589 0.522 -7.014 1.00 90.44 210 THR A CA 1
ATOM 1662 C C . THR A 1 210 ? 17.951 -0.168 -5.701 1.00 90.44 210 THR A C 1
ATOM 1664 O O . THR A 1 210 ? 18.852 -1.010 -5.690 1.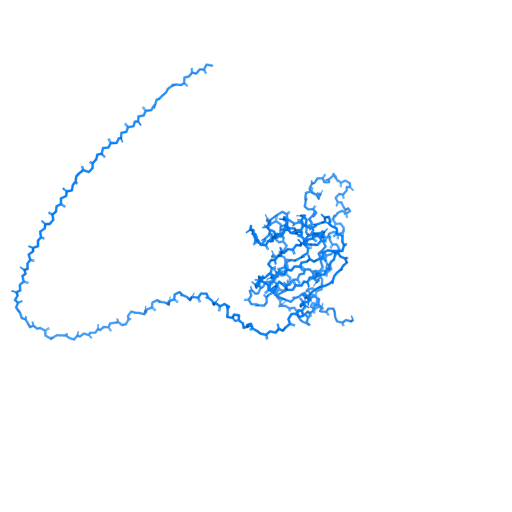00 90.44 210 THR A O 1
ATOM 1667 N N . ALA A 1 211 ? 17.227 0.108 -4.610 1.00 89.44 211 ALA A N 1
ATOM 1668 C CA . ALA A 1 211 ? 17.407 -0.599 -3.341 1.00 89.44 211 ALA A CA 1
ATOM 1669 C C . ALA A 1 211 ? 17.165 -2.112 -3.505 1.00 89.44 211 ALA A C 1
ATOM 1671 O O . ALA A 1 211 ? 17.998 -2.925 -3.092 1.00 89.44 211 ALA A O 1
ATOM 1672 N N . LEU A 1 212 ? 16.079 -2.489 -4.193 1.00 90.75 212 LEU A N 1
ATOM 1673 C CA . LEU A 1 212 ? 15.722 -3.883 -4.466 1.00 90.75 212 LEU A CA 1
ATOM 1674 C C . LEU A 1 212 ? 16.762 -4.613 -5.331 1.00 90.75 212 LEU A C 1
ATOM 1676 O O . LEU A 1 212 ? 17.131 -5.742 -4.999 1.00 90.75 212 LEU A O 1
ATOM 1680 N N . ARG A 1 213 ? 17.267 -3.969 -6.394 1.00 88.19 213 ARG A N 1
ATOM 1681 C CA . ARG A 1 213 ? 18.322 -4.504 -7.280 1.00 88.19 213 ARG A CA 1
ATOM 1682 C C . ARG A 1 213 ? 19.650 -4.709 -6.562 1.00 88.19 213 ARG A C 1
ATOM 1684 O O . ARG A 1 213 ? 20.250 -5.775 -6.677 1.00 88.19 213 ARG A O 1
ATOM 1691 N N . ASN A 1 214 ? 20.084 -3.710 -5.795 1.00 84.88 214 ASN A N 1
ATOM 1692 C CA . ASN A 1 214 ? 21.328 -3.773 -5.026 1.00 84.88 214 ASN A CA 1
ATOM 1693 C C . ASN A 1 214 ? 21.211 -4.682 -3.788 1.00 84.88 214 ASN A C 1
ATOM 1695 O O . ASN A 1 214 ? 22.225 -4.999 -3.170 1.00 84.88 214 ASN A O 1
ATOM 1699 N N . ARG A 1 215 ? 19.986 -5.102 -3.431 1.00 76.56 215 ARG A N 1
ATOM 1700 C CA . ARG A 1 215 ? 19.640 -5.868 -2.221 1.00 76.56 215 ARG A CA 1
ATOM 1701 C C . ARG A 1 215 ? 20.091 -5.193 -0.924 1.00 76.56 215 ARG A C 1
ATOM 1703 O O . ARG A 1 215 ? 20.449 -5.860 0.042 1.00 76.56 215 ARG A O 1
ATOM 1710 N N . ILE A 1 216 ? 20.052 -3.862 -0.909 1.00 65.38 216 ILE A N 1
ATOM 1711 C CA . ILE A 1 216 ? 20.401 -3.053 0.260 1.00 65.38 216 ILE A CA 1
ATOM 1712 C C . ILE A 1 216 ? 19.136 -2.855 1.098 1.00 65.38 216 ILE A C 1
ATOM 1714 O O . ILE A 1 216 ? 18.309 -1.991 0.803 1.00 65.38 216 ILE A O 1
ATOM 1718 N N . GLY A 1 217 ? 19.000 -3.655 2.157 1.00 58.44 217 GLY A N 1
ATOM 1719 C CA . GLY A 1 217 ? 18.167 -3.288 3.299 1.00 58.44 217 GLY A CA 1
ATOM 1720 C C . GLY A 1 217 ? 18.776 -2.061 3.980 1.00 58.44 217 GLY A C 1
ATOM 1721 O O . GLY A 1 217 ? 19.959 -2.070 4.326 1.00 58.44 217 GLY A O 1
ATOM 1722 N N . TRP A 1 218 ? 17.997 -0.991 4.143 1.00 55.09 218 TRP A N 1
ATOM 1723 C CA . TRP A 1 218 ? 18.470 0.264 4.737 1.00 55.09 218 TRP A CA 1
ATOM 1724 C C . TRP A 1 218 ? 18.546 0.151 6.268 1.00 55.09 218 TRP A C 1
ATOM 1726 O O . TRP A 1 218 ? 17.662 0.618 6.981 1.00 55.09 218 TRP A O 1
ATOM 1736 N N . PHE A 1 219 ? 19.619 -0.470 6.762 1.00 42.50 219 PHE A N 1
ATOM 1737 C CA . PHE A 1 219 ? 19.988 -0.488 8.180 1.00 42.50 219 PHE A CA 1
ATOM 1738 C C . PHE A 1 219 ? 21.137 0.493 8.463 1.00 42.50 219 PHE A C 1
ATOM 1740 O O . PHE A 1 219 ? 22.308 0.107 8.473 1.00 42.50 219 PHE A O 1
ATOM 1747 N N . LEU A 1 220 ? 20.767 1.753 8.715 1.00 35.03 220 LEU A N 1
ATOM 1748 C CA . LEU A 1 220 ? 21.552 2.784 9.406 1.00 35.03 220 LEU A CA 1
ATOM 1749 C C . LEU A 1 220 ? 20.618 3.572 10.335 1.00 35.03 220 LEU A C 1
ATOM 1751 O O . LEU A 1 220 ? 19.516 3.925 9.861 1.00 35.03 220 LEU A O 1
#

Foldseek 3Di:
DDDDDDDDDDDDDDDDDDDDDDDDDDDDDDDDDDPDDDDDDPDDDDDDDDDDDDDDDPDDWAWPDADDQFTKTQDPVDHQKIKTFGPDAPCLVVQQVLLCLLVHHPQKDWDDDPNGIMIIGGDDDAAQQLPDPFDDPCNLVLLVVQCVSQVVSQFLFPDQARRQWGQDPPVRHIDGHPGDGCRVVQVPDDDVCNVVVCVNSCVRSVVRSVCNVVRDNPDD

pLDDT: mean 74.11, std 25.66, range [27.19, 98.12]

Sequence (220 aa):
MLPVSSSASNNLNHPIHKSNTRQGVLQAEGEKARTIVNVDVAPKANKRPRLLLNLSAASREISIGSGLEGDVFKDKNNPGFVIKRYHTSDDAGEECELFNRFYGEGSAEVFVENGKTHLRMLEVPGTPLKKLSEFPKDSEKLFLNMIIDMAEHKIIHGDLHMENILYDESAHRFWPIDFSNSYERYYSLDGDKKPFANELSESDFSSVLTALRNRIGWFL

Radius of gyration: 29.76 Å; chains: 1; bounding box: 69×91×70 Å

Secondary structure (DSSP, 8-state):
-----------------------------------------PPPPPPPPP------------EEEE-SSEEEEE-SSSTTEEEEEESSSSTHHHHHHHHHHHH-TTSEEEEEETTEEEEEEE---SEEGGG-SS--TTHHHHHHHHHHHHHHTT--BSS-STTSEEEETTTTEEEE-S--B-HHHHHH--GGGHHHHHHHHHHHHHHHHHHHHHT-----

Organism: Escherichia albertii (NCBI:txid208962)